Protein AF-A0A939XZW8-F1 (afdb_monomer)

Nearest PDB structures (foldseek):
  6kgc-assembly1_B  TM=9.214E-01  e=5.082E-03  Clostridium acetobutylicum ATCC 824
  6kge-assembly2_B  TM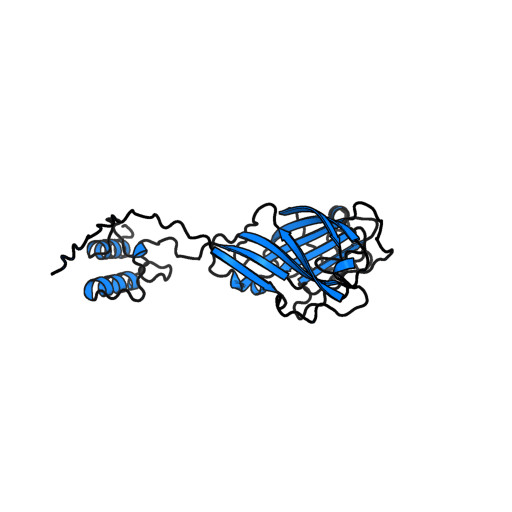=9.195E-01  e=6.422E-03  Clostridium acetobutylicum ATCC 824
  7nul-assembly1_1  TM=3.152E-01  e=4.976E-02  rhinovirus B14
  5cw0-assembly1_A  TM=2.769E-01  e=8.931E-02  Panicum mosaic satellite virus
  7oln-assembly1_AAA  TM=1.840E-01  e=1.042E+00  Burkholderia cenocepacia J2315

Structure (mmCIF, N/CA/C/O backbone):
data_AF-A0A939XZW8-F1
#
_entry.id   AF-A0A939XZW8-F1
#
loop_
_atom_site.group_PDB
_atom_site.id
_atom_site.type_symbol
_atom_site.label_atom_id
_atom_site.label_alt_id
_atom_site.label_comp_id
_atom_site.label_asym_id
_atom_site.label_entity_id
_atom_site.label_seq_id
_atom_site.pdbx_PDB_ins_code
_atom_site.Cartn_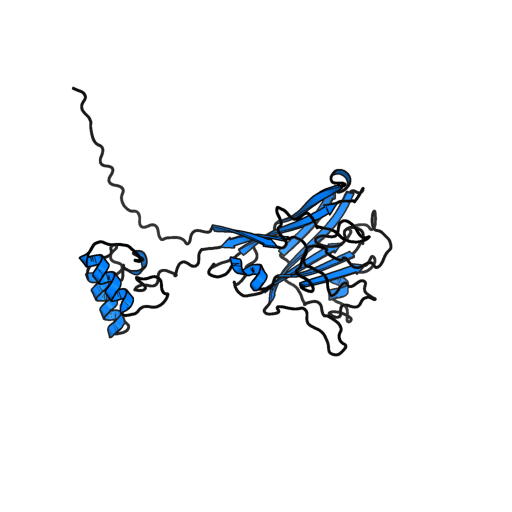x
_atom_site.Cartn_y
_atom_site.Cartn_z
_atom_site.occupancy
_atom_site.B_iso_or_equiv
_atom_site.auth_seq_id
_atom_site.auth_comp_id
_atom_site.auth_asym_id
_atom_site.auth_atom_id
_atom_site.pdbx_PDB_model_num
ATOM 1 N N . MET A 1 1 ? 11.640 28.551 63.475 1.00 36.91 1 MET A N 1
ATOM 2 C CA . MET A 1 1 ? 10.248 28.086 63.294 1.00 36.91 1 MET A CA 1
ATOM 3 C C . MET A 1 1 ? 9.703 28.685 62.003 1.00 36.91 1 MET A C 1
ATOM 5 O O . MET A 1 1 ? 9.275 29.831 62.003 1.00 36.91 1 MET A O 1
ATOM 9 N N . LYS A 1 2 ? 9.835 27.967 60.880 1.00 29.16 2 LYS A N 1
ATOM 10 C CA . LYS A 1 2 ? 9.293 28.374 59.574 1.00 29.16 2 LYS A CA 1
ATOM 11 C C . LYS A 1 2 ? 7.904 27.746 59.427 1.00 29.16 2 LYS A C 1
ATOM 13 O O . LYS A 1 2 ? 7.769 26.540 59.601 1.00 29.16 2 LYS A O 1
ATOM 18 N N . ARG A 1 3 ? 6.892 28.581 59.187 1.00 27.16 3 ARG A N 1
ATOM 19 C CA . ARG A 1 3 ? 5.501 28.180 58.941 1.00 27.16 3 ARG A CA 1
ATOM 20 C C . ARG A 1 3 ? 5.409 27.551 57.548 1.00 27.16 3 ARG A C 1
ATOM 22 O O . ARG A 1 3 ? 5.810 28.191 56.581 1.00 27.16 3 ARG A O 1
ATOM 29 N N . LEU A 1 4 ? 4.913 26.319 57.473 1.00 25.20 4 LEU A N 1
ATOM 30 C CA . LEU A 1 4 ? 4.582 25.633 56.228 1.00 25.20 4 LEU A CA 1
ATOM 31 C C . LEU A 1 4 ? 3.071 25.795 56.014 1.00 25.20 4 LEU A C 1
ATOM 33 O O . LEU A 1 4 ? 2.279 25.258 56.785 1.00 25.20 4 LEU A O 1
ATOM 37 N N . THR A 1 5 ? 2.678 26.591 55.024 1.00 29.11 5 THR A N 1
ATOM 38 C CA . THR A 1 5 ? 1.279 26.734 54.608 1.00 29.11 5 THR A CA 1
ATOM 39 C C . THR A 1 5 ? 1.025 25.732 53.487 1.00 29.11 5 THR A C 1
ATOM 41 O O . THR A 1 5 ? 1.607 25.854 52.412 1.00 29.11 5 THR A O 1
ATOM 44 N N . LEU A 1 6 ? 0.198 24.724 53.763 1.00 22.67 6 LEU A N 1
ATOM 45 C CA . LEU A 1 6 ? -0.249 23.720 52.801 1.00 22.67 6 LEU A CA 1
ATOM 46 C C . LEU A 1 6 ? -1.402 24.316 51.975 1.00 22.67 6 LEU A C 1
ATOM 48 O O . LEU A 1 6 ? -2.468 24.593 52.521 1.00 22.67 6 LEU A O 1
ATOM 52 N N . PHE A 1 7 ? -1.185 24.541 50.679 1.00 26.64 7 PHE A N 1
ATOM 53 C CA . PHE A 1 7 ? -2.268 24.808 49.733 1.00 26.64 7 PHE A CA 1
ATOM 54 C C . PHE A 1 7 ? -2.884 23.466 49.324 1.00 26.64 7 PHE A C 1
ATOM 56 O O . PHE A 1 7 ? -2.231 22.666 48.660 1.00 26.64 7 PHE A O 1
ATOM 63 N N . ILE A 1 8 ? -4.134 23.219 49.718 1.00 27.69 8 ILE A N 1
ATOM 64 C CA . ILE A 1 8 ? -4.965 22.175 49.111 1.00 27.69 8 ILE A CA 1
ATOM 65 C C . ILE A 1 8 ? -5.575 22.802 47.858 1.00 27.69 8 ILE A C 1
ATOM 67 O O . ILE A 1 8 ? -6.453 23.660 47.952 1.00 27.69 8 ILE A O 1
ATOM 71 N N . ALA A 1 9 ? -5.068 22.420 46.688 1.00 27.08 9 ALA A N 1
ATOM 72 C CA . ALA A 1 9 ? -5.728 22.704 45.425 1.00 27.08 9 ALA A CA 1
ATOM 73 C C . ALA A 1 9 ? -6.869 21.694 45.254 1.00 27.08 9 ALA A C 1
ATOM 75 O O . ALA A 1 9 ? -6.631 20.504 45.067 1.00 27.08 9 ALA A O 1
ATOM 76 N N . VAL A 1 10 ? -8.109 22.173 45.348 1.00 31.20 10 VAL A N 1
ATOM 77 C CA . VAL A 1 10 ? -9.282 21.444 44.858 1.00 31.20 10 VAL A CA 1
ATOM 78 C C . VAL A 1 10 ? -9.192 21.472 43.334 1.00 31.20 10 VAL A C 1
ATOM 80 O O . VAL A 1 10 ? -9.461 22.502 42.718 1.00 31.20 10 VAL A O 1
ATOM 83 N N . VAL A 1 11 ? -8.753 20.371 42.725 1.00 33.38 11 VAL A N 1
ATOM 84 C CA . VAL A 1 11 ? -8.895 20.181 41.279 1.00 33.38 11 VAL A CA 1
ATOM 85 C C . VAL A 1 11 ? -10.325 19.715 41.053 1.00 33.38 11 VAL A C 1
ATOM 87 O O . VAL A 1 11 ? -10.688 18.598 41.409 1.00 33.38 11 VAL A O 1
ATOM 90 N N . ALA A 1 12 ? -11.156 20.609 40.520 1.00 32.78 12 ALA A N 1
ATOM 91 C CA . ALA A 1 12 ? -12.442 20.235 39.960 1.00 32.78 12 ALA A CA 1
ATOM 92 C C . ALA A 1 12 ? -12.183 19.244 38.816 1.00 32.78 12 ALA A C 1
ATOM 94 O O . ALA A 1 12 ? -11.502 19.591 37.849 1.00 32.78 12 ALA A O 1
ATOM 95 N N . ALA A 1 13 ? -12.691 18.019 38.948 1.00 34.03 13 ALA A N 1
ATOM 96 C CA . ALA A 1 13 ? -12.734 17.060 37.858 1.00 34.03 13 ALA A CA 1
ATOM 97 C C . ALA A 1 13 ? -13.670 17.624 36.781 1.00 34.03 13 ALA A C 1
ATOM 99 O O . ALA A 1 13 ? -14.892 17.547 36.883 1.00 34.03 13 ALA A O 1
ATOM 100 N N . LEU A 1 14 ? -13.089 18.286 35.784 1.00 34.38 14 LEU A N 1
ATOM 101 C CA . LEU A 1 14 ? -13.766 18.542 34.524 1.00 34.38 14 LEU A CA 1
ATOM 102 C C . LEU A 1 14 ? -13.980 17.178 33.875 1.00 34.38 14 LEU A C 1
ATOM 104 O O . LEU A 1 14 ? -13.011 16.456 33.652 1.00 34.38 14 LEU A O 1
ATOM 108 N N . SER A 1 15 ? -15.236 16.834 33.593 1.00 40.66 15 SER A N 1
ATOM 109 C CA . SER A 1 15 ? -15.594 15.685 32.768 1.00 40.66 15 SER A CA 1
ATOM 110 C C . SER A 1 15 ? -14.917 15.843 31.404 1.00 40.66 15 SER A C 1
ATOM 112 O O . SER A 1 15 ? -15.403 16.561 30.525 1.00 40.66 15 SER A O 1
ATOM 114 N N . MET A 1 16 ? -13.754 15.223 31.235 1.00 36.41 16 MET A N 1
ATOM 115 C CA . MET A 1 16 ? -13.212 14.985 29.912 1.00 36.41 16 MET A CA 1
ATOM 116 C C . MET A 1 16 ? -14.085 13.893 29.316 1.00 36.41 16 MET A C 1
ATOM 118 O O . MET A 1 16 ? -14.010 12.744 29.734 1.00 36.41 16 MET A O 1
ATOM 122 N N . CYS A 1 17 ? -14.933 14.244 28.353 1.00 36.50 17 CYS A N 1
ATOM 123 C CA . CYS A 1 17 ? -15.387 13.249 27.397 1.00 36.50 17 CYS A CA 1
ATOM 124 C C . CYS A 1 17 ? -14.104 12.649 26.808 1.00 36.50 17 CYS A C 1
ATOM 126 O O . CYS A 1 17 ? -13.336 13.387 26.185 1.00 36.50 17 CYS A O 1
ATOM 128 N N . ALA A 1 18 ? -13.816 11.378 27.090 1.00 43.53 18 ALA A N 1
ATOM 129 C CA . ALA A 1 18 ? -12.649 10.689 26.564 1.00 43.53 18 ALA A CA 1
ATOM 130 C C . ALA A 1 18 ? -12.770 10.655 25.036 1.00 43.53 18 ALA A C 1
ATOM 132 O O . ALA A 1 18 ? -13.453 9.821 24.447 1.00 43.53 18 ALA A O 1
ATOM 133 N N . GLN A 1 19 ? -12.178 11.643 24.375 1.00 44.75 19 GLN A N 1
ATOM 134 C CA . GLN A 1 19 ? -12.058 11.643 22.933 1.00 44.75 19 GLN A CA 1
ATOM 135 C C . GLN A 1 19 ? -11.029 10.562 22.613 1.00 44.75 19 GLN A C 1
ATOM 137 O O . GLN A 1 19 ? -9.906 10.645 23.110 1.00 44.75 19 GLN A O 1
ATOM 142 N N . ALA A 1 20 ? -11.426 9.536 21.853 1.00 58.53 20 ALA A N 1
ATOM 143 C CA . ALA A 1 20 ? -10.547 8.427 21.494 1.00 58.53 20 ALA A CA 1
ATOM 144 C C . ALA A 1 20 ? -9.197 8.979 21.013 1.00 58.53 20 ALA A C 1
ATOM 146 O O . ALA A 1 20 ? -9.130 9.708 20.018 1.00 58.53 20 ALA A O 1
ATOM 147 N N . GLN A 1 21 ? -8.139 8.711 21.781 1.00 71.44 21 GLN A N 1
ATOM 148 C CA . GLN A 1 21 ? -6.831 9.292 21.524 1.00 71.44 21 GLN A CA 1
ATOM 149 C C . GLN A 1 21 ? -6.301 8.721 20.209 1.00 71.44 21 GLN A C 1
ATOM 151 O O . GLN A 1 21 ? -6.109 7.513 20.077 1.00 71.44 21 GLN A O 1
ATOM 156 N N . VAL A 1 22 ? -6.063 9.598 19.233 1.00 87.38 22 VAL A N 1
ATOM 157 C CA . VAL A 1 22 ? -5.426 9.208 17.975 1.00 87.38 22 VAL A CA 1
ATOM 158 C C . VAL A 1 22 ? -3.956 8.911 18.256 1.00 87.38 22 VAL A C 1
ATOM 160 O O . VAL A 1 22 ? -3.218 9.767 18.747 1.00 87.38 22 VAL A O 1
ATOM 163 N N . GLN A 1 23 ? -3.548 7.691 17.944 1.00 91.19 23 GLN A N 1
ATOM 164 C CA . GLN A 1 23 ? -2.182 7.199 18.015 1.00 91.19 23 GLN A CA 1
ATOM 165 C C . GLN A 1 23 ? -1.590 7.037 16.613 1.00 91.19 23 GLN A C 1
ATOM 167 O O . GLN A 1 23 ? -2.310 7.071 15.612 1.00 91.19 23 GLN A O 1
ATOM 172 N N . SER A 1 24 ? -0.274 6.836 16.550 1.00 94.44 24 SER A N 1
ATOM 173 C CA . SER A 1 24 ? 0.461 6.555 15.315 1.00 94.44 24 SER A CA 1
ATOM 174 C C . SER A 1 24 ? 1.169 5.211 15.417 1.00 94.44 24 SER A C 1
ATOM 176 O O . SER A 1 24 ? 1.656 4.843 16.484 1.00 94.44 24 SER A O 1
ATOM 178 N N . GLY A 1 25 ? 1.250 4.494 14.304 1.00 94.69 25 GLY A N 1
ATOM 179 C CA . GLY A 1 25 ? 1.947 3.221 14.190 1.00 94.69 25 GLY A CA 1
ATOM 180 C C . GLY A 1 25 ? 2.720 3.107 12.879 1.00 94.69 25 GLY A C 1
ATOM 181 O O . GLY A 1 25 ? 2.611 3.954 11.985 1.00 94.69 25 GLY A O 1
ATOM 182 N N . VAL A 1 26 ? 3.529 2.054 12.791 1.00 96.81 26 VAL A N 1
ATOM 183 C CA . VAL A 1 26 ? 4.356 1.728 11.627 1.00 96.81 26 VAL A CA 1
ATOM 184 C C . VAL A 1 26 ? 4.229 0.234 11.342 1.00 96.81 26 VAL A C 1
ATOM 186 O O . VAL A 1 26 ? 4.251 -0.556 12.278 1.00 96.81 26 VAL A O 1
ATOM 189 N N . ILE A 1 27 ? 4.079 -0.133 10.070 1.00 95.19 27 ILE A N 1
ATOM 190 C CA . ILE A 1 27 ? 4.224 -1.506 9.570 1.00 95.19 27 ILE A CA 1
ATOM 191 C C . ILE A 1 27 ? 5.481 -1.544 8.713 1.00 95.19 27 ILE A C 1
ATOM 193 O O . ILE A 1 27 ? 5.671 -0.675 7.856 1.00 95.19 27 ILE A O 1
ATOM 197 N N . GLU A 1 28 ? 6.313 -2.557 8.921 1.00 93.19 28 GLU A N 1
ATOM 198 C CA . GLU A 1 28 ? 7.539 -2.769 8.158 1.00 93.19 28 GLU A CA 1
ATOM 199 C C . GLU A 1 28 ? 7.499 -4.120 7.457 1.00 93.19 28 GLU A C 1
ATOM 201 O O . GLU A 1 28 ? 7.231 -5.154 8.064 1.00 93.19 28 GLU A O 1
ATOM 206 N N . ILE A 1 29 ? 7.772 -4.104 6.158 1.00 89.69 29 ILE A N 1
ATOM 207 C CA . ILE A 1 29 ? 7.738 -5.280 5.295 1.00 89.69 29 ILE A CA 1
ATOM 208 C C . ILE A 1 29 ? 9.124 -5.446 4.693 1.00 89.69 29 ILE A C 1
ATOM 210 O O . ILE A 1 29 ? 9.652 -4.515 4.085 1.00 89.69 29 ILE A O 1
ATOM 214 N N . GLY A 1 30 ? 9.701 -6.635 4.877 1.00 84.81 30 GLY A N 1
ATOM 215 C CA . GLY A 1 30 ? 11.057 -6.956 4.432 1.00 84.81 30 GLY A CA 1
ATOM 216 C C . GLY A 1 30 ? 12.172 -6.455 5.359 1.00 84.81 30 GLY A C 1
ATOM 217 O O . GLY A 1 30 ? 13.294 -6.331 4.890 1.00 84.81 30 GLY A O 1
ATOM 218 N N . ASP A 1 31 ? 11.880 -6.193 6.644 1.00 85.00 31 ASP A N 1
ATOM 219 C CA . ASP A 1 31 ? 12.843 -5.680 7.643 1.00 85.00 31 ASP A CA 1
ATOM 220 C C . ASP A 1 31 ? 13.434 -4.320 7.235 1.00 85.00 31 ASP A C 1
ATOM 222 O O . ASP A 1 31 ? 14.620 -4.184 6.965 1.00 85.00 31 ASP A O 1
ATOM 226 N N . PHE A 1 32 ? 12.579 -3.298 7.133 1.00 87.25 32 PHE A N 1
ATOM 227 C CA . PHE A 1 32 ? 12.925 -2.014 6.512 1.00 87.25 32 PHE A CA 1
ATOM 228 C C . PHE A 1 32 ? 14.196 -1.362 7.078 1.00 87.25 32 PHE A C 1
ATOM 230 O O . PHE A 1 32 ? 15.012 -0.837 6.317 1.00 87.25 32 PHE A O 1
ATOM 237 N N . GLU A 1 33 ? 14.384 -1.414 8.398 1.00 85.44 33 GLU A N 1
ATOM 238 C CA . GLU A 1 33 ? 15.562 -0.842 9.056 1.00 85.44 33 GLU A CA 1
ATOM 239 C C . GLU A 1 33 ? 16.853 -1.601 8.714 1.00 85.44 33 GLU A C 1
ATOM 241 O O . GLU A 1 33 ? 17.869 -0.973 8.411 1.00 85.44 33 GLU A O 1
ATOM 246 N N . ASN A 1 34 ? 16.826 -2.940 8.714 1.00 82.88 34 ASN A N 1
ATOM 247 C CA . ASN A 1 34 ? 18.042 -3.760 8.615 1.00 82.88 34 ASN A CA 1
ATOM 248 C C . ASN A 1 34 ? 18.220 -4.473 7.267 1.00 82.88 34 ASN A C 1
ATOM 250 O O . ASN A 1 34 ? 19.211 -5.188 7.082 1.00 82.88 34 ASN A O 1
ATOM 254 N N . ALA A 1 35 ? 17.287 -4.296 6.329 1.00 77.75 35 ALA A N 1
ATOM 255 C CA . ALA A 1 35 ? 17.349 -4.881 5.000 1.00 77.75 35 ALA A CA 1
ATOM 256 C C . ALA A 1 35 ? 18.688 -4.538 4.342 1.00 77.75 35 ALA A C 1
ATOM 258 O O . ALA A 1 35 ? 18.998 -3.364 4.135 1.00 77.75 35 ALA A O 1
ATOM 259 N N . SER A 1 36 ? 19.457 -5.584 4.042 1.00 66.75 36 SER A N 1
ATOM 260 C CA . SER A 1 36 ? 20.768 -5.530 3.380 1.00 66.75 36 SER A CA 1
ATOM 261 C C . SER A 1 36 ? 20.776 -6.272 2.038 1.00 66.75 36 SER A C 1
ATOM 263 O O . SER A 1 36 ? 21.614 -5.985 1.189 1.00 66.75 36 SER A O 1
ATOM 265 N N . ASP A 1 37 ? 19.799 -7.158 1.811 1.00 62.25 37 ASP A N 1
ATOM 266 C CA . ASP A 1 37 ? 19.552 -7.842 0.540 1.00 62.25 37 ASP A CA 1
ATOM 267 C C . ASP A 1 37 ? 18.410 -7.139 -0.219 1.00 62.25 37 ASP A C 1
ATOM 269 O O . ASP A 1 37 ? 17.298 -7.660 -0.324 1.00 62.25 37 ASP A O 1
ATOM 273 N N . LEU A 1 38 ? 18.674 -5.926 -0.718 1.00 64.38 38 LEU A N 1
ATOM 274 C CA . LEU A 1 38 ? 17.747 -5.167 -1.577 1.00 64.38 38 LEU A CA 1
ATOM 275 C C . LEU A 1 38 ? 17.878 -5.537 -3.074 1.00 64.38 38 LEU A C 1
ATOM 277 O O . LEU A 1 38 ? 17.312 -4.855 -3.931 1.00 64.38 38 LEU A O 1
ATOM 281 N N . TYR A 1 39 ? 18.669 -6.572 -3.405 1.00 56.16 39 TYR A N 1
ATOM 282 C CA . TYR A 1 39 ? 19.227 -6.773 -4.746 1.00 56.16 39 TYR A CA 1
ATOM 283 C C . TYR A 1 39 ? 19.500 -8.244 -5.137 1.00 56.16 39 TYR A C 1
ATOM 285 O O . TYR A 1 39 ? 20.065 -9.003 -4.350 1.00 56.16 39 TYR A O 1
ATOM 293 N N . ASN A 1 40 ? 19.195 -8.604 -6.401 1.00 47.06 40 ASN A N 1
ATOM 294 C CA . ASN A 1 40 ? 19.848 -9.670 -7.192 1.00 47.06 40 ASN A CA 1
ATOM 295 C C . ASN A 1 40 ? 19.460 -9.578 -8.697 1.00 47.06 40 ASN A C 1
ATOM 297 O O . ASN A 1 40 ? 18.404 -10.072 -9.085 1.00 47.06 40 ASN A O 1
ATOM 301 N N . GLY A 1 41 ? 20.271 -8.975 -9.581 1.00 52.16 41 GLY A N 1
ATOM 302 C CA . GLY A 1 41 ? 19.972 -8.935 -11.030 1.00 52.16 41 GLY A CA 1
ATOM 303 C C . GLY A 1 41 ? 20.712 -7.847 -11.819 1.00 52.16 41 GLY A C 1
ATOM 304 O O . GLY A 1 41 ? 21.558 -7.166 -11.277 1.00 52.16 41 GLY A O 1
ATOM 305 N N . SER A 1 42 ? 20.428 -7.679 -13.117 1.00 47.16 42 SER A N 1
ATOM 306 C CA . SER A 1 42 ? 21.120 -6.689 -13.980 1.00 47.16 42 SER A CA 1
ATOM 307 C C . SER A 1 42 ? 20.396 -5.346 -14.140 1.00 47.16 42 SER A C 1
ATOM 309 O O . SER A 1 42 ? 20.875 -4.497 -14.887 1.00 47.16 42 SER A O 1
ATOM 311 N N . TYR A 1 43 ? 19.252 -5.165 -13.477 1.00 52.69 43 TYR A N 1
ATOM 312 C CA . TYR A 1 43 ? 18.515 -3.905 -13.451 1.00 52.69 43 TYR A CA 1
ATOM 313 C C . TYR A 1 43 ? 18.497 -3.402 -12.016 1.00 52.69 43 TYR A C 1
ATOM 315 O O . TYR A 1 43 ? 17.919 -4.017 -11.121 1.00 52.69 43 TYR A O 1
ATOM 323 N N . PHE A 1 44 ? 19.248 -2.334 -11.821 1.00 53.62 44 PHE A N 1
ATOM 324 C CA . PHE A 1 44 ? 19.551 -1.716 -10.546 1.00 53.62 44 PHE A CA 1
ATOM 325 C C . PHE A 1 44 ? 18.494 -0.622 -10.303 1.00 53.62 44 PHE A C 1
ATOM 327 O O . PHE A 1 44 ? 17.933 -0.098 -11.264 1.00 53.62 44 PHE A O 1
ATOM 334 N N . ASP A 1 45 ? 18.166 -0.305 -9.051 1.00 59.59 45 ASP A N 1
ATOM 335 C CA . ASP A 1 45 ? 17.291 0.831 -8.688 1.00 59.59 45 ASP A CA 1
ATOM 336 C C . ASP A 1 45 ? 15.814 0.657 -9.053 1.00 59.59 45 ASP A C 1
ATOM 338 O O . ASP A 1 45 ? 15.291 1.318 -9.948 1.00 59.59 45 ASP A O 1
ATOM 342 N N . MET A 1 46 ? 15.111 -0.266 -8.391 1.00 71.25 46 MET A N 1
ATOM 343 C CA . MET A 1 46 ? 13.794 -0.686 -8.886 1.00 71.25 46 MET A CA 1
ATOM 344 C C . MET A 1 46 ? 12.628 -0.574 -7.910 1.00 71.25 46 MET A C 1
ATOM 346 O O . MET A 1 46 ? 11.595 -1.154 -8.218 1.00 71.25 46 MET A O 1
ATOM 350 N N . ALA A 1 47 ? 12.717 0.157 -6.788 1.00 81.75 47 ALA A N 1
ATOM 351 C CA . ALA A 1 47 ? 11.563 0.354 -5.896 1.00 81.75 47 ALA A CA 1
ATOM 352 C C . ALA A 1 47 ? 11.077 1.813 -5.850 1.00 81.75 47 ALA A C 1
ATOM 354 O O . ALA A 1 47 ? 11.877 2.726 -5.674 1.00 81.75 47 ALA A O 1
ATOM 355 N N . PRO A 1 48 ? 9.760 2.058 -5.943 1.00 84.06 48 PRO A N 1
ATOM 356 C CA . PRO A 1 48 ? 8.676 1.081 -6.073 1.00 84.06 48 PRO A CA 1
ATOM 357 C C . PRO A 1 48 ? 8.489 0.536 -7.499 1.00 84.06 48 PRO A C 1
ATOM 359 O O . PRO A 1 48 ? 7.662 -0.339 -7.689 1.00 84.06 48 PRO A O 1
ATOM 362 N N . THR A 1 49 ? 9.191 1.053 -8.506 1.00 88.12 49 THR A N 1
ATOM 363 C CA . THR A 1 49 ? 9.168 0.558 -9.893 1.00 88.12 49 THR A CA 1
ATOM 364 C C . THR A 1 49 ? 10.451 1.008 -10.607 1.00 88.12 49 THR A C 1
ATOM 366 O O . THR A 1 49 ? 11.262 1.723 -10.023 1.00 88.12 49 THR A O 1
ATOM 369 N N . ASN A 1 50 ? 10.658 0.587 -11.857 1.00 84.38 50 ASN A N 1
ATOM 370 C CA . ASN A 1 50 ? 11.821 0.959 -12.666 1.00 84.38 50 ASN A CA 1
ATOM 371 C C . ASN A 1 50 ? 11.860 2.480 -12.925 1.00 84.38 50 ASN A C 1
ATOM 373 O O . ASN A 1 50 ? 10.873 3.055 -13.392 1.00 84.38 50 ASN A O 1
ATOM 377 N N . PHE A 1 51 ? 13.004 3.115 -12.659 1.00 83.56 51 PHE A N 1
ATOM 378 C CA . PHE A 1 51 ? 13.218 4.543 -12.905 1.00 83.56 51 PHE A CA 1
ATOM 379 C C . PHE A 1 51 ? 13.694 4.861 -14.326 1.00 83.56 51 PHE A C 1
ATOM 381 O O . PHE A 1 51 ? 13.514 5.988 -14.758 1.00 83.56 51 PHE A O 1
ATOM 388 N N . TYR A 1 52 ? 14.267 3.916 -15.070 1.00 80.69 52 TYR A N 1
ATOM 389 C CA . TYR A 1 52 ? 14.943 4.132 -16.357 1.00 80.69 52 TYR A CA 1
ATOM 390 C C . TYR A 1 52 ? 14.058 3.973 -17.591 1.00 80.69 52 TYR A C 1
ATOM 392 O O . TYR A 1 52 ? 14.502 4.275 -18.696 1.00 80.69 52 TYR A O 1
ATOM 400 N N . LEU A 1 53 ? 12.846 3.452 -17.446 1.00 86.19 53 LEU A N 1
ATOM 401 C CA . LEU A 1 53 ? 11.882 3.389 -18.543 1.00 86.19 53 LEU A CA 1
ATOM 402 C C . LEU A 1 53 ? 10.890 4.540 -18.389 1.00 86.19 53 LEU A C 1
ATOM 404 O O . LEU A 1 53 ? 10.584 4.951 -17.266 1.00 86.19 53 LEU A O 1
ATOM 408 N N . ALA A 1 54 ? 10.433 5.091 -19.514 1.00 89.62 54 ALA A N 1
ATOM 409 C CA . ALA A 1 54 ? 9.625 6.308 -19.497 1.00 89.62 54 ALA A CA 1
ATOM 410 C C . ALA A 1 54 ? 8.273 6.101 -18.806 1.00 89.62 54 ALA A C 1
ATOM 412 O O . ALA A 1 54 ? 7.757 7.020 -18.175 1.00 89.62 54 ALA A O 1
ATOM 413 N N . HIS A 1 55 ? 7.723 4.892 -18.903 1.00 91.88 55 HIS A N 1
ATOM 414 C CA . HIS A 1 55 ? 6.390 4.564 -18.430 1.00 91.88 55 HIS A CA 1
ATOM 415 C C . HIS A 1 55 ? 6.408 3.272 -17.630 1.00 91.88 55 HIS A C 1
ATOM 417 O O . HIS A 1 55 ? 6.476 2.172 -18.183 1.00 91.88 55 HIS A O 1
ATOM 423 N N . THR A 1 56 ? 6.336 3.380 -16.308 1.00 92.19 56 THR A N 1
ATOM 424 C CA . THR A 1 56 ? 6.406 2.205 -15.443 1.00 92.19 56 THR A CA 1
ATOM 425 C C . THR A 1 56 ? 5.312 2.222 -14.396 1.00 92.19 56 THR A C 1
ATOM 427 O O . THR A 1 56 ? 4.811 3.264 -13.975 1.00 92.19 56 THR A O 1
ATOM 430 N N . GLY A 1 57 ? 4.887 1.031 -14.007 1.00 94.19 57 GLY A N 1
ATOM 431 C CA . GLY A 1 57 ? 3.807 0.842 -13.065 1.00 94.19 57 GLY A CA 1
ATOM 432 C C . GLY A 1 57 ? 4.025 -0.399 -12.226 1.00 94.19 57 GLY A C 1
ATOM 433 O O . GLY A 1 57 ? 4.619 -1.382 -12.668 1.00 94.19 57 GLY A O 1
ATOM 434 N N . VAL A 1 58 ? 3.506 -0.367 -11.010 1.00 94.38 58 VAL A N 1
ATOM 435 C CA . VAL A 1 58 ? 3.466 -1.525 -10.127 1.00 94.38 58 VAL A CA 1
ATOM 436 C C . VAL A 1 58 ? 2.107 -1.603 -9.450 1.00 94.38 58 VAL A C 1
ATOM 438 O O . VAL A 1 58 ? 1.532 -0.585 -9.068 1.00 94.38 58 VAL A O 1
ATOM 441 N N . GLN A 1 59 ? 1.617 -2.822 -9.261 1.00 97.12 59 GLN A N 1
ATOM 442 C CA . GLN A 1 59 ? 0.614 -3.134 -8.256 1.00 97.12 59 GLN A CA 1
ATOM 443 C C . GLN A 1 59 ? 1.219 -4.018 -7.179 1.00 97.12 59 GLN A C 1
ATOM 445 O O . GLN A 1 59 ? 1.835 -5.037 -7.484 1.00 97.12 59 GLN A O 1
ATOM 450 N N . MET A 1 60 ? 1.014 -3.635 -5.926 1.00 96.00 60 MET A N 1
ATOM 451 C CA . MET A 1 60 ? 1.456 -4.347 -4.734 1.00 96.00 60 MET A CA 1
ATOM 452 C C . MET A 1 60 ? 0.240 -4.689 -3.888 1.00 96.00 60 MET A C 1
ATOM 454 O O . MET A 1 60 ? -0.611 -3.835 -3.634 1.00 96.00 60 MET A O 1
ATOM 458 N N . LEU A 1 61 ? 0.163 -5.943 -3.459 1.00 97.25 61 LEU A N 1
ATOM 459 C CA . LEU A 1 61 ? -0.924 -6.457 -2.647 1.00 97.25 61 LEU A CA 1
ATOM 460 C C . LEU A 1 61 ? -0.409 -6.786 -1.247 1.00 97.25 61 LEU A C 1
ATOM 462 O O . LEU A 1 61 ? 0.203 -7.833 -1.021 1.00 97.25 61 LEU A O 1
ATOM 466 N N . TYR A 1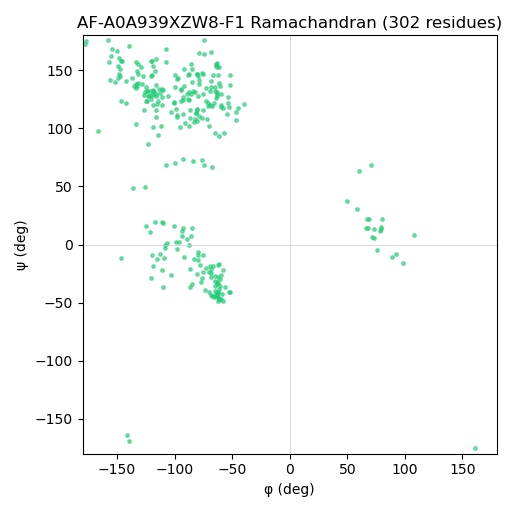 62 ? -0.694 -5.896 -0.301 1.00 97.44 62 TYR A N 1
ATOM 467 C CA . TYR A 1 62 ? -0.411 -6.106 1.112 1.00 97.44 62 TYR A CA 1
ATOM 468 C C . TYR A 1 62 ? -1.592 -6.840 1.745 1.00 97.44 62 TYR A C 1
ATOM 470 O O . TYR A 1 62 ? -2.652 -6.261 1.975 1.00 97.44 62 TYR A O 1
ATOM 478 N N . THR A 1 63 ? -1.431 -8.144 1.956 1.00 97.19 63 THR A N 1
ATOM 479 C CA . THR A 1 63 ? -2.484 -9.031 2.469 1.00 97.19 63 THR A CA 1
ATOM 480 C C . THR A 1 63 ? -2.726 -8.835 3.968 1.00 97.19 63 THR A C 1
ATOM 482 O O . THR A 1 63 ? -1.842 -8.314 4.647 1.00 97.19 63 THR A O 1
ATOM 485 N N . PRO A 1 64 ? -3.852 -9.316 4.533 1.00 96.25 64 PRO A N 1
ATOM 486 C CA . PRO A 1 64 ? -4.155 -9.143 5.954 1.00 96.25 64 PRO A CA 1
ATOM 487 C C . PRO A 1 64 ? -3.056 -9.684 6.873 1.00 96.25 64 PRO A C 1
ATOM 489 O O . PRO A 1 64 ? -2.722 -9.039 7.857 1.00 96.25 64 PRO A O 1
ATOM 492 N N . ASP A 1 65 ? -2.418 -10.800 6.503 1.00 94.94 65 ASP A N 1
ATOM 493 C CA . ASP A 1 65 ? -1.294 -11.366 7.264 1.00 94.94 65 ASP A CA 1
ATOM 494 C C . ASP A 1 65 ? -0.075 -10.429 7.325 1.00 94.94 65 ASP A C 1
ATOM 496 O O . ASP A 1 65 ? 0.619 -10.383 8.336 1.00 94.94 65 ASP A O 1
ATOM 500 N N . LEU A 1 66 ? 0.177 -9.648 6.266 1.00 94.50 66 LEU A N 1
ATOM 501 C CA . LEU A 1 66 ? 1.251 -8.644 6.232 1.00 94.50 66 LEU A CA 1
ATOM 502 C C . LEU A 1 66 ? 0.870 -7.365 6.984 1.00 94.50 66 LEU A C 1
ATOM 504 O O . LEU A 1 66 ? 1.730 -6.553 7.307 1.00 94.50 66 LEU A O 1
ATOM 508 N N . LEU A 1 67 ? -0.424 -7.182 7.236 1.00 96.56 67 LEU A N 1
ATOM 509 C CA . LEU A 1 67 ? -1.006 -6.032 7.915 1.00 96.56 67 LEU A CA 1
ATOM 510 C C . LEU A 1 67 ? -1.553 -6.418 9.297 1.00 96.56 67 LEU A C 1
ATOM 512 O O . LEU A 1 67 ? -2.385 -5.700 9.850 1.00 96.56 67 LEU A O 1
ATOM 516 N N . ALA A 1 68 ? -1.099 -7.544 9.860 1.00 92.69 68 ALA A N 1
ATOM 517 C CA . ALA A 1 68 ? -1.636 -8.115 11.093 1.00 92.69 68 ALA A CA 1
ATOM 518 C C . ALA A 1 68 ? -1.515 -7.168 12.298 1.00 92.69 68 ALA A C 1
ATOM 520 O O . ALA A 1 68 ? -2.355 -7.211 13.196 1.00 92.69 68 ALA A O 1
ATOM 521 N N . ASP A 1 69 ? -0.541 -6.254 12.281 1.00 92.31 69 ASP A N 1
ATOM 522 C CA . ASP A 1 69 ? -0.386 -5.201 13.287 1.00 92.31 69 ASP A CA 1
ATOM 523 C C . ASP A 1 69 ? -1.585 -4.245 13.340 1.00 92.31 69 ASP A C 1
ATOM 525 O O . ASP A 1 69 ? -1.749 -3.532 14.325 1.00 92.31 69 ASP A O 1
ATOM 529 N N . LEU A 1 70 ? -2.449 -4.214 12.323 1.00 93.31 70 LEU A N 1
ATOM 530 C CA . LEU A 1 70 ? -3.682 -3.426 12.335 1.00 93.31 70 LEU A CA 1
ATOM 531 C C . LEU A 1 70 ? -4.823 -4.092 13.109 1.00 93.31 70 LEU A C 1
ATOM 533 O O . LEU A 1 70 ? -5.822 -3.433 13.403 1.00 93.31 70 LEU A O 1
ATOM 537 N N . ASN A 1 71 ? -4.703 -5.376 13.446 1.00 88.31 71 ASN A N 1
ATOM 538 C CA . ASN A 1 71 ? -5.762 -6.111 14.127 1.00 88.31 71 ASN A CA 1
ATOM 539 C C . ASN A 1 71 ? -6.083 -5.484 15.490 1.00 88.31 71 ASN A C 1
ATOM 541 O O . ASN A 1 71 ? -5.192 -5.092 16.243 1.00 88.31 71 ASN A O 1
ATOM 545 N N . GLY A 1 72 ? -7.379 -5.369 15.790 1.00 81.62 72 GLY A N 1
ATOM 546 C CA . GLY A 1 72 ? -7.873 -4.738 17.017 1.00 81.62 72 GLY A CA 1
ATOM 547 C C . GLY A 1 72 ? -7.800 -3.208 17.030 1.00 81.62 72 GLY A C 1
ATOM 548 O O . GLY A 1 72 ? -8.311 -2.597 17.959 1.00 81.62 72 GLY A O 1
ATOM 549 N N . LYS A 1 73 ? -7.222 -2.560 16.013 1.00 86.38 73 LYS A N 1
ATOM 550 C CA . LYS A 1 73 ? -7.211 -1.094 15.903 1.00 86.38 73 LYS A CA 1
ATOM 551 C C . LYS A 1 73 ? -8.496 -0.597 15.248 1.00 86.38 73 LYS A C 1
ATOM 553 O O . LYS A 1 73 ? -9.093 -1.280 14.424 1.00 86.38 73 LYS A O 1
ATOM 558 N N . GLN A 1 74 ? -8.922 0.614 15.582 1.00 87.75 74 GLN A N 1
ATOM 559 C CA . GLN A 1 74 ? -10.079 1.264 14.971 1.00 87.75 74 GLN A CA 1
ATOM 560 C C . GLN A 1 74 ? -9.656 2.519 14.212 1.00 87.75 74 GLN A C 1
ATOM 562 O O . GLN A 1 74 ? -8.592 3.089 14.453 1.00 87.75 74 GLN A O 1
ATOM 567 N N . ASN A 1 75 ? -10.503 2.958 13.277 1.00 90.00 75 ASN A N 1
ATOM 568 C CA . ASN A 1 75 ? -10.293 4.182 12.501 1.00 90.00 75 ASN A CA 1
ATOM 569 C C . ASN A 1 75 ? -8.895 4.275 11.866 1.00 90.00 75 ASN A C 1
ATOM 571 O O . ASN A 1 75 ? -8.316 5.360 11.827 1.00 90.00 75 ASN A O 1
ATOM 575 N N . VAL A 1 76 ? -8.348 3.154 11.386 1.00 95.62 76 VAL A N 1
ATOM 576 C CA . VAL A 1 76 ? -6.999 3.127 10.815 1.00 95.62 76 VAL A CA 1
ATOM 577 C C . VAL A 1 76 ? -6.947 4.010 9.565 1.00 95.62 76 VAL A C 1
ATOM 579 O O . VAL A 1 76 ? -7.762 3.876 8.646 1.00 95.62 76 VAL A O 1
ATOM 582 N N . LYS A 1 77 ? -5.977 4.926 9.536 1.00 97.38 77 LYS A N 1
ATOM 583 C CA . LYS A 1 77 ? -5.691 5.806 8.403 1.00 97.38 77 LYS A CA 1
ATOM 584 C C . LYS A 1 77 ? -4.225 5.688 8.007 1.00 97.38 77 LYS A C 1
ATOM 586 O O . LYS A 1 77 ? -3.356 6.086 8.772 1.00 97.38 77 LYS A O 1
ATOM 591 N N . ILE A 1 78 ? -3.937 5.200 6.808 1.00 98.25 78 ILE A N 1
ATOM 592 C CA . ILE A 1 78 ? -2.587 5.237 6.237 1.00 98.25 78 ILE A CA 1
ATOM 593 C C . ILE A 1 78 ? -2.237 6.692 5.914 1.00 98.25 78 ILE A C 1
ATOM 595 O O . ILE A 1 78 ? -3.050 7.393 5.313 1.00 98.25 78 ILE A O 1
ATOM 599 N N . THR A 1 79 ? -1.057 7.161 6.317 1.00 97.06 79 THR A N 1
ATOM 600 C CA . THR A 1 79 ? -0.627 8.561 6.134 1.00 97.06 79 THR A CA 1
ATOM 601 C C . THR A 1 79 ? 0.486 8.714 5.114 1.00 97.06 79 THR A C 1
ATOM 603 O O . THR A 1 79 ? 0.512 9.692 4.369 1.00 97.06 79 THR A O 1
ATOM 606 N N . ASP A 1 80 ? 1.404 7.755 5.074 1.00 96.06 80 ASP A N 1
ATOM 607 C CA . ASP A 1 80 ? 2.517 7.753 4.140 1.00 96.06 80 ASP A CA 1
ATOM 608 C C . ASP A 1 80 ? 3.064 6.349 3.917 1.00 96.06 80 ASP A C 1
ATOM 610 O O . ASP A 1 80 ? 2.902 5.443 4.741 1.00 96.06 80 ASP A O 1
ATOM 614 N N . MET A 1 81 ? 3.724 6.195 2.776 1.00 97.00 81 MET A N 1
ATOM 615 C CA . MET A 1 81 ? 4.428 4.982 2.396 1.00 97.00 81 MET A CA 1
ATOM 616 C C . MET A 1 81 ? 5.860 5.315 2.005 1.00 97.00 81 MET A C 1
ATOM 618 O O . MET A 1 81 ? 6.134 6.364 1.416 1.00 97.00 81 MET A O 1
ATOM 622 N N . ARG A 1 82 ? 6.776 4.406 2.324 1.00 94.94 82 ARG A N 1
ATOM 623 C CA . ARG A 1 82 ? 8.180 4.492 1.936 1.00 94.94 82 ARG A CA 1
ATOM 624 C C . ARG A 1 82 ? 8.652 3.188 1.346 1.00 94.94 82 ARG A C 1
ATOM 626 O O . ARG A 1 82 ? 8.247 2.124 1.808 1.00 94.94 82 ARG A O 1
ATOM 633 N N . PHE A 1 83 ? 9.554 3.300 0.387 1.00 91.56 83 PHE A N 1
ATOM 634 C CA . PHE A 1 83 ? 10.161 2.171 -0.300 1.00 91.56 83 PHE A CA 1
ATOM 635 C C . PHE A 1 83 ? 11.670 2.305 -0.226 1.00 91.56 83 PHE A C 1
ATOM 637 O O . PHE A 1 83 ? 12.192 3.368 -0.555 1.00 91.56 83 PHE A O 1
ATOM 644 N N . LYS A 1 84 ? 12.351 1.250 0.217 1.00 87.44 84 LYS A N 1
ATOM 645 C CA . LYS A 1 84 ? 13.813 1.210 0.280 1.00 87.44 84 LYS A CA 1
ATOM 646 C C . LYS A 1 84 ? 14.351 0.445 -0.924 1.00 87.44 84 LYS A C 1
ATOM 648 O O . LYS A 1 84 ? 13.824 -0.616 -1.261 1.00 87.44 84 LYS A O 1
ATOM 653 N N . PHE A 1 85 ? 15.386 0.972 -1.561 1.00 84.12 85 PHE A N 1
ATOM 654 C CA . PHE A 1 85 ? 16.094 0.320 -2.661 1.00 84.12 85 PHE A CA 1
ATOM 655 C C . PHE A 1 85 ? 17.574 0.686 -2.631 1.00 84.12 85 PHE A C 1
ATOM 657 O O . PHE A 1 85 ? 17.949 1.705 -2.065 1.00 84.12 85 PHE A O 1
ATOM 664 N N . TYR A 1 86 ? 18.408 -0.144 -3.244 1.00 81.50 86 TYR A N 1
ATOM 665 C CA . TYR A 1 86 ? 19.818 0.167 -3.454 1.00 81.50 86 TYR A CA 1
ATOM 666 C C . TYR A 1 86 ? 19.973 1.006 -4.722 1.00 81.50 86 TYR A C 1
ATOM 668 O O . TYR A 1 86 ? 19.363 0.631 -5.722 1.00 81.50 86 TYR A O 1
ATOM 676 N N . SER A 1 87 ? 20.736 2.104 -4.662 1.00 80.25 87 SER A N 1
ATOM 677 C CA . SER A 1 87 ? 20.967 3.034 -5.775 1.00 80.25 87 SER A CA 1
ATOM 678 C C . SER A 1 87 ? 22.327 2.805 -6.457 1.00 80.25 87 SER A C 1
ATOM 680 O O . SER A 1 87 ? 23.366 2.976 -5.831 1.00 80.25 87 SER A O 1
ATOM 682 N N . GLU A 1 88 ? 22.354 2.519 -7.756 1.00 74.00 88 GLU A N 1
ATOM 683 C CA . GLU A 1 88 ? 23.516 2.450 -8.653 1.00 74.00 88 GLU A CA 1
ATOM 684 C C . GLU A 1 88 ? 23.392 3.428 -9.844 1.00 74.00 88 GLU A C 1
ATOM 686 O O . GLU A 1 88 ? 24.188 3.390 -10.786 1.00 74.00 88 GLU A O 1
ATOM 691 N N . THR A 1 89 ? 22.417 4.341 -9.817 1.00 69.06 89 THR A N 1
ATOM 692 C CA . THR A 1 89 ? 22.214 5.338 -10.877 1.00 69.06 89 THR A CA 1
ATOM 693 C C . THR A 1 89 ? 23.257 6.460 -10.808 1.00 69.06 89 THR A C 1
ATOM 695 O O . THR A 1 89 ? 23.646 6.911 -9.732 1.00 69.06 89 THR A O 1
ATOM 698 N N . PHE A 1 90 ? 23.639 7.000 -11.970 1.00 68.06 90 PHE A N 1
ATOM 699 C CA . PHE A 1 90 ? 24.517 8.175 -12.113 1.00 68.06 90 PHE A CA 1
ATOM 700 C C . PHE A 1 90 ? 23.787 9.424 -12.640 1.00 68.06 90 PHE A C 1
ATOM 702 O O . PHE A 1 90 ? 24.414 10.347 -13.160 1.00 68.06 90 PHE A O 1
ATOM 709 N N . GLU A 1 91 ? 22.460 9.452 -12.555 1.00 77.56 91 GLU A N 1
ATOM 710 C CA . GLU A 1 91 ? 21.616 10.440 -13.231 1.00 77.56 91 GLU A CA 1
ATOM 711 C C . GLU A 1 91 ? 20.628 11.109 -12.268 1.00 77.56 91 GLU A C 1
ATOM 713 O O . GLU A 1 91 ? 20.230 10.554 -11.240 1.00 77.56 91 GLU A O 1
ATOM 718 N N . GLU A 1 92 ? 20.239 12.338 -12.608 1.00 84.38 92 GLU A N 1
ATOM 719 C CA . GLU A 1 92 ? 19.072 12.988 -12.018 1.00 84.38 92 GLU A CA 1
ATOM 720 C C . GLU A 1 92 ? 17.842 12.588 -12.834 1.00 84.38 92 GLU A C 1
ATOM 722 O O . GLU A 1 92 ? 17.799 12.763 -14.055 1.00 84.38 92 GLU A O 1
ATOM 727 N N . ILE A 1 93 ? 16.840 12.034 -12.157 1.00 85.88 93 ILE A N 1
ATOM 728 C CA . ILE A 1 93 ? 15.638 11.492 -12.789 1.00 85.88 93 ILE A CA 1
ATOM 729 C C . ILE A 1 93 ? 14.427 12.265 -12.287 1.00 85.88 93 ILE A C 1
ATOM 731 O O . ILE A 1 93 ? 14.266 12.461 -11.089 1.00 85.88 93 ILE A O 1
ATOM 735 N N . THR A 1 94 ? 13.547 12.685 -13.195 1.00 89.44 94 THR A N 1
ATOM 736 C CA . THR A 1 94 ? 12.293 13.364 -12.843 1.00 89.44 94 THR A CA 1
ATOM 737 C C . THR A 1 94 ? 11.099 12.553 -13.329 1.00 89.44 94 THR A C 1
ATOM 739 O O . THR A 1 94 ? 11.049 12.162 -14.496 1.00 89.44 94 THR A O 1
ATOM 742 N N . ARG A 1 95 ? 10.135 12.273 -12.447 1.00 91.06 95 ARG A N 1
ATOM 743 C CA . ARG A 1 95 ? 8.930 11.495 -12.773 1.00 91.06 95 ARG A CA 1
ATOM 744 C C . ARG A 1 95 ? 7.672 12.188 -12.267 1.00 91.06 95 ARG A C 1
ATOM 746 O O . ARG A 1 95 ? 7.620 12.673 -11.137 1.00 91.06 95 ARG A O 1
ATOM 753 N N . ILE A 1 96 ? 6.634 12.166 -13.094 1.00 94.75 96 ILE A N 1
ATOM 754 C CA . ILE A 1 96 ? 5.257 12.360 -12.661 1.00 94.75 96 ILE A CA 1
ATOM 755 C C . ILE A 1 96 ? 4.841 11.063 -11.977 1.00 94.75 96 ILE A C 1
ATOM 757 O O . ILE A 1 96 ? 4.810 10.003 -12.598 1.00 94.75 96 ILE A O 1
ATOM 761 N N . ILE A 1 97 ? 4.555 11.150 -10.685 1.00 95.69 97 ILE A N 1
ATOM 762 C CA . ILE A 1 97 ? 4.198 10.004 -9.860 1.00 95.69 97 ILE A CA 1
ATOM 763 C C . ILE A 1 97 ? 2.735 10.101 -9.489 1.00 95.69 97 ILE A C 1
ATOM 765 O O . ILE A 1 97 ? 2.279 11.148 -9.026 1.00 95.69 97 ILE A O 1
ATOM 769 N N . LYS A 1 98 ? 2.023 8.986 -9.640 1.00 97.81 98 LYS A N 1
ATOM 770 C CA . LYS A 1 98 ? 0.669 8.799 -9.121 1.00 97.81 98 LYS A CA 1
ATOM 771 C C . LYS A 1 98 ? 0.629 7.568 -8.233 1.00 97.81 98 LYS A C 1
ATOM 773 O O . LYS A 1 98 ? 1.104 6.506 -8.629 1.00 97.81 98 LYS A O 1
ATOM 778 N N . VAL A 1 99 ? 0.041 7.709 -7.050 1.00 98.31 99 VAL A N 1
ATOM 779 C CA . VAL A 1 99 ? -0.202 6.603 -6.117 1.00 98.31 99 VAL A CA 1
ATOM 780 C C . VAL A 1 99 ? -1.702 6.446 -5.946 1.00 98.31 99 VAL A C 1
ATOM 782 O O . VAL A 1 99 ? -2.393 7.408 -5.614 1.00 98.31 99 VAL A O 1
ATOM 785 N N . TYR A 1 100 ? -2.191 5.229 -6.136 1.00 98.56 100 TYR A N 1
ATOM 786 C CA . TYR A 1 100 ? -3.573 4.840 -5.905 1.00 98.56 100 TYR A CA 1
ATOM 787 C C . TYR A 1 100 ? -3.624 3.811 -4.783 1.00 98.56 100 TYR A C 1
ATOM 789 O O . TYR A 1 100 ? -2.812 2.884 -4.751 1.00 98.56 100 TYR A O 1
ATOM 797 N N . LEU A 1 101 ? -4.590 3.967 -3.884 1.00 98.62 101 LEU A N 1
ATOM 798 C CA . LEU A 1 101 ? -4.825 3.076 -2.755 1.00 98.62 101 LEU A CA 1
ATOM 799 C C . LEU A 1 101 ? -6.267 2.581 -2.791 1.00 98.62 101 LEU A C 1
ATOM 801 O O . LEU A 1 101 ? -7.194 3.361 -3.011 1.00 98.62 101 LEU A O 1
ATOM 805 N N . GLN A 1 102 ? -6.454 1.286 -2.559 1.00 98.19 102 GLN A N 1
ATOM 806 C CA . GLN A 1 102 ? -7.775 0.673 -2.516 1.00 98.19 102 GLN A CA 1
ATOM 807 C C . GLN A 1 102 ? -7.797 -0.503 -1.537 1.00 98.19 102 GLN A C 1
ATOM 809 O O . GLN A 1 102 ? -6.816 -1.232 -1.397 1.00 98.19 102 GLN A O 1
ATOM 814 N N . GLU A 1 103 ? -8.934 -0.716 -0.880 1.00 97.75 103 GLU A N 1
ATOM 815 C CA . GLU A 1 103 ? -9.187 -1.946 -0.132 1.00 97.75 103 GLU A CA 1
ATOM 816 C C . GLU A 1 103 ? -9.624 -3.074 -1.068 1.00 97.75 103 GLU A C 1
ATOM 818 O O . GLU A 1 103 ? -10.340 -2.861 -2.051 1.00 97.75 103 GLU A O 1
ATOM 823 N N . THR A 1 104 ? -9.244 -4.303 -0.737 1.00 97.62 104 THR A N 1
ATOM 824 C CA . THR A 1 104 ? -9.739 -5.492 -1.431 1.00 97.62 104 THR A CA 1
ATOM 825 C C . THR A 1 104 ? -9.810 -6.693 -0.494 1.00 97.62 104 THR A C 1
ATOM 827 O O . THR A 1 104 ? -9.079 -6.780 0.490 1.00 97.62 104 THR A O 1
ATOM 830 N N . ASP A 1 105 ? -10.702 -7.633 -0.804 1.00 97.62 105 ASP A N 1
ATOM 831 C CA . ASP A 1 105 ? -10.752 -8.952 -0.161 1.00 97.62 105 ASP A CA 1
ATOM 832 C C . ASP A 1 105 ? -9.765 -9.945 -0.790 1.00 97.62 105 ASP A C 1
ATOM 834 O O . ASP A 1 105 ? -9.520 -11.021 -0.247 1.00 97.62 105 ASP A O 1
ATOM 838 N N . ALA A 1 106 ? -9.197 -9.607 -1.950 1.00 97.56 106 ALA A N 1
ATOM 839 C CA . ALA A 1 106 ? -8.254 -10.475 -2.633 1.00 97.56 106 ALA A CA 1
ATOM 840 C C . ALA A 1 106 ? -6.948 -10.588 -1.841 1.00 97.56 106 ALA A C 1
ATOM 842 O O . ALA A 1 106 ? -6.384 -9.591 -1.393 1.00 97.56 106 ALA A O 1
ATOM 843 N N . THR A 1 107 ? -6.428 -11.806 -1.721 1.00 96.81 107 THR A N 1
ATOM 844 C CA . THR A 1 107 ? -5.111 -12.077 -1.129 1.00 96.81 107 THR A CA 1
ATOM 845 C C . THR A 1 107 ? -4.080 -12.494 -2.175 1.00 96.81 107 THR A C 1
ATOM 847 O O . THR A 1 107 ? -2.904 -12.658 -1.855 1.00 96.81 107 THR A O 1
ATOM 850 N N . GLU A 1 108 ? -4.479 -12.618 -3.438 1.00 96.62 108 GLU A N 1
ATOM 851 C CA . GLU A 1 108 ? -3.624 -12.933 -4.578 1.00 96.62 108 GLU A CA 1
ATOM 852 C C . GLU A 1 108 ? -4.143 -12.263 -5.855 1.00 96.62 108 GLU A C 1
ATOM 854 O O . GLU A 1 108 ? -5.306 -11.868 -5.937 1.00 96.62 108 GLU A O 1
ATOM 859 N N . PHE A 1 109 ? -3.273 -12.136 -6.858 1.00 97.25 109 PHE A N 1
ATOM 860 C CA . PHE A 1 109 ? -3.679 -11.701 -8.193 1.00 97.25 109 PHE A CA 1
ATOM 861 C C . PHE A 1 109 ? -4.449 -12.815 -8.896 1.00 97.25 109 PHE A C 1
ATOM 863 O O . PHE A 1 109 ? -4.004 -13.966 -8.912 1.00 97.25 109 PHE A O 1
ATOM 870 N N . ALA A 1 110 ? -5.572 -12.460 -9.519 1.00 97.19 110 ALA A N 1
ATOM 871 C CA . ALA A 1 110 ? -6.375 -13.404 -10.281 1.00 97.19 110 ALA A CA 1
ATOM 872 C C . ALA A 1 110 ? -5.602 -13.950 -11.491 1.00 97.19 110 ALA A C 1
ATOM 874 O O . ALA A 1 110 ? -4.712 -13.297 -12.042 1.00 97.19 110 ALA A O 1
ATOM 875 N N . VAL A 1 111 ? -5.973 -15.152 -11.922 1.00 96.88 111 VAL A N 1
ATOM 876 C CA . VAL A 1 111 ? -5.459 -15.793 -13.133 1.00 96.88 111 VAL A CA 1
ATOM 877 C C . VAL A 1 111 ? -6.652 -16.124 -14.019 1.00 96.88 111 VAL A C 1
ATOM 879 O O . VAL A 1 111 ? -7.611 -16.740 -13.556 1.00 96.88 111 VAL A O 1
ATOM 882 N N . ASN A 1 112 ? -6.613 -15.704 -15.282 1.00 96.06 112 ASN A N 1
ATOM 883 C CA . ASN A 1 112 ? -7.689 -15.997 -16.224 1.00 96.06 112 ASN A CA 1
ATOM 884 C C . ASN A 1 112 ? -7.664 -17.466 -16.693 1.00 96.06 112 ASN A C 1
ATOM 886 O O . ASN A 1 112 ? -6.745 -18.228 -16.391 1.00 96.06 112 ASN A O 1
ATOM 890 N N . GLU A 1 113 ? -8.661 -17.860 -17.487 1.00 96.12 113 GLU A N 1
ATOM 891 C CA . GLU A 1 113 ? -8.798 -19.225 -18.024 1.00 96.12 113 GLU A CA 1
ATOM 892 C C . GLU A 1 113 ? -7.596 -19.710 -18.857 1.00 96.12 113 GLU A C 1
ATOM 894 O O . GLU A 1 113 ? -7.365 -20.913 -18.964 1.00 96.12 113 GLU A O 1
ATOM 899 N N . ASN A 1 114 ? -6.797 -18.785 -19.397 1.00 93.88 114 ASN A N 1
ATOM 900 C CA . ASN A 1 114 ? -5.602 -19.072 -20.191 1.00 93.88 114 ASN A CA 1
ATOM 901 C C . ASN A 1 114 ? -4.314 -19.103 -19.350 1.00 93.88 114 ASN A C 1
ATOM 903 O O . ASN A 1 114 ? -3.219 -19.185 -19.904 1.00 93.88 114 ASN A O 1
ATOM 907 N N . GLY A 1 115 ? -4.416 -19.018 -18.020 1.00 94.12 115 GLY A N 1
ATOM 908 C CA . GLY A 1 115 ? -3.257 -19.026 -17.130 1.00 94.12 115 GLY A CA 1
ATOM 909 C C . GLY A 1 115 ? -2.522 -17.683 -17.044 1.00 94.12 115 GLY A C 1
ATOM 910 O O . GLY A 1 115 ? -1.401 -17.638 -16.539 1.00 94.12 115 GLY A O 1
ATOM 911 N N . VAL A 1 116 ? -3.120 -16.589 -17.528 1.00 94.94 116 VAL A N 1
ATOM 912 C CA . VAL A 1 116 ? -2.509 -15.252 -17.502 1.00 94.94 116 VAL A CA 1
ATOM 913 C C . VAL A 1 116 ? -2.939 -14.513 -16.240 1.00 94.94 116 VAL A C 1
ATOM 915 O O . VAL A 1 116 ? -4.134 -14.392 -15.963 1.00 94.94 116 VAL A O 1
ATOM 918 N N . LYS A 1 117 ? -1.964 -14.008 -15.477 1.00 95.50 117 LYS A N 1
ATOM 919 C CA . LYS A 1 117 ? -2.221 -13.181 -14.293 1.00 95.50 117 LYS A CA 1
ATOM 920 C C . LYS A 1 117 ? -2.843 -11.842 -14.674 1.00 95.50 117 LYS A C 1
ATOM 922 O O . LYS A 1 117 ? -2.508 -11.271 -15.709 1.00 95.50 117 LYS A O 1
ATOM 927 N N . GLN A 1 118 ? -3.721 -11.338 -13.820 1.00 97.50 118 GLN A N 1
ATOM 928 C CA . GLN A 1 118 ? -4.488 -10.129 -14.070 1.00 97.50 118 GLN A CA 1
ATOM 929 C C . GLN A 1 118 ? -4.167 -9.053 -13.036 1.00 97.50 118 GLN A C 1
ATOM 931 O O . GLN A 1 118 ? -4.189 -9.321 -11.835 1.00 97.50 118 GLN A O 1
ATOM 936 N N . PHE A 1 119 ? -3.894 -7.838 -13.512 1.00 97.88 119 PHE A N 1
ATOM 937 C CA . PHE A 1 119 ? -3.887 -6.645 -12.669 1.00 97.88 119 PHE A CA 1
ATOM 938 C C . PHE A 1 119 ? -5.292 -6.384 -12.096 1.00 97.88 119 PHE A C 1
ATOM 940 O O . PHE A 1 119 ? -6.312 -6.796 -12.649 1.00 97.88 119 PHE A O 1
ATOM 947 N N . PHE A 1 120 ? -5.359 -5.672 -10.981 1.00 98.38 120 PHE A N 1
ATOM 948 C CA . PHE A 1 120 ? -6.603 -5.156 -10.427 1.00 98.38 120 PHE A CA 1
ATOM 949 C C . PHE A 1 120 ? -7.025 -3.885 -11.159 1.00 98.38 120 PHE A C 1
ATOM 951 O O . PHE A 1 120 ? -6.176 -3.058 -11.481 1.00 98.38 120 PHE A O 1
ATOM 958 N N . ASN A 1 121 ? -8.330 -3.677 -11.341 1.00 97.81 121 ASN A N 1
ATOM 959 C CA . ASN A 1 121 ? -8.847 -2.330 -11.594 1.00 97.81 121 ASN A CA 1
ATOM 960 C C . ASN A 1 121 ? -8.553 -1.434 -10.381 1.00 97.81 121 ASN A C 1
ATOM 962 O O . ASN A 1 121 ? -8.585 -1.914 -9.248 1.00 97.81 121 ASN A O 1
ATOM 966 N N . PHE A 1 122 ? -8.293 -0.152 -10.626 1.00 97.25 122 PHE A N 1
ATOM 967 C CA . PHE A 1 122 ? -7.974 0.825 -9.588 1.00 97.25 122 PHE A CA 1
ATOM 968 C C . PHE A 1 122 ? -8.452 2.224 -9.993 1.00 97.25 122 PHE A C 1
ATOM 970 O O . PHE A 1 122 ? -8.369 2.599 -11.161 1.00 97.25 122 PHE A O 1
ATOM 977 N N . ASP A 1 123 ? -8.935 3.001 -9.025 1.00 95.62 123 ASP A N 1
ATOM 978 C CA . ASP A 1 123 ? -9.406 4.381 -9.231 1.00 95.62 123 ASP A CA 1
ATOM 979 C C . ASP A 1 123 ? -9.154 5.322 -8.031 1.00 95.62 123 ASP A C 1
ATOM 981 O O . ASP A 1 123 ? -9.251 6.543 -8.169 1.00 95.62 123 ASP A O 1
ATOM 985 N N . GLY A 1 124 ? -8.765 4.785 -6.869 1.00 95.06 124 GLY A N 1
ATOM 986 C CA . GLY A 1 124 ? -8.541 5.530 -5.626 1.00 95.06 124 GLY A CA 1
ATOM 987 C C . GLY A 1 124 ? -7.249 6.352 -5.590 1.00 95.06 124 GLY A C 1
ATOM 988 O O . GLY A 1 124 ? -6.335 6.019 -4.839 1.00 95.06 124 GLY A O 1
ATOM 989 N N . LEU A 1 125 ? -7.151 7.423 -6.386 1.00 97.31 125 LEU A N 1
ATOM 990 C CA . LEU A 1 125 ? -5.983 8.317 -6.408 1.00 97.31 125 LEU A CA 1
ATOM 991 C C . LEU A 1 125 ? -5.740 8.945 -5.022 1.00 97.31 125 LEU A C 1
ATOM 993 O O . LEU A 1 125 ? -6.582 9.675 -4.502 1.00 97.31 125 LEU A O 1
ATOM 997 N N . ALA A 1 126 ? -4.567 8.688 -4.447 1.00 97.25 126 ALA A N 1
ATOM 998 C CA . ALA A 1 126 ? -4.162 9.141 -3.114 1.00 97.25 126 ALA A CA 1
ATOM 999 C C . ALA A 1 126 ? -3.042 10.198 -3.146 1.00 97.25 126 ALA A C 1
ATOM 1001 O O . ALA A 1 126 ? -2.867 10.958 -2.190 1.00 97.25 126 ALA A O 1
ATOM 1002 N N . MET A 1 127 ? -2.278 10.251 -4.238 1.00 96.12 127 MET A N 1
ATOM 1003 C CA . MET A 1 127 ? -1.195 11.209 -4.446 1.00 96.12 127 MET A CA 1
ATOM 1004 C C . MET A 1 127 ? -0.938 11.398 -5.941 1.00 96.12 127 MET A C 1
ATOM 1006 O O . MET A 1 127 ? -0.938 10.425 -6.691 1.00 96.12 127 MET A O 1
ATOM 1010 N N . GLU A 1 128 ? -0.645 12.632 -6.347 1.00 96.44 128 GLU A N 1
ATOM 1011 C CA . GLU A 1 128 ? -0.061 12.954 -7.646 1.00 96.44 128 GLU A CA 1
ATOM 1012 C C . GLU A 1 128 ? 0.952 14.094 -7.490 1.00 96.44 128 GLU A C 1
ATOM 1014 O O . GLU A 1 128 ? 0.712 15.041 -6.737 1.00 96.44 128 GLU A O 1
ATOM 1019 N N . GLY A 1 129 ? 2.074 14.028 -8.205 1.00 94.38 129 GLY A N 1
ATOM 1020 C CA . GLY A 1 129 ? 3.040 15.123 -8.230 1.00 94.38 129 GLY A CA 1
ATOM 1021 C C . GLY A 1 129 ? 4.226 14.873 -9.150 1.00 94.38 129 GLY A C 1
ATOM 1022 O O . GLY A 1 129 ? 4.397 13.780 -9.680 1.00 94.38 129 GLY A O 1
ATOM 1023 N N . ASN A 1 130 ? 5.050 15.904 -9.332 1.00 94.25 130 ASN A N 1
ATOM 1024 C CA . ASN A 1 130 ? 6.309 15.813 -10.065 1.00 94.25 130 ASN A CA 1
ATOM 1025 C C . ASN A 1 130 ? 7.475 15.704 -9.071 1.00 94.25 130 ASN A C 1
ATOM 1027 O O . ASN A 1 130 ? 7.627 16.574 -8.209 1.00 94.25 130 ASN A O 1
ATOM 1031 N N . TYR A 1 131 ? 8.271 14.643 -9.182 1.00 91.44 131 TYR A N 1
ATOM 1032 C CA . TYR A 1 131 ? 9.320 14.282 -8.233 1.00 91.44 131 TYR A CA 1
ATOM 1033 C C . TYR A 1 131 ? 10.664 14.160 -8.937 1.00 91.44 131 TYR A C 1
ATOM 1035 O O . TYR A 1 131 ? 10.813 13.376 -9.872 1.00 91.44 131 TYR A O 1
ATOM 1043 N N . GLY A 1 132 ? 11.641 14.926 -8.452 1.00 89.06 132 GLY A N 1
ATOM 1044 C CA . GLY A 1 132 ? 13.041 14.804 -8.840 1.00 89.06 132 GLY A CA 1
ATOM 1045 C C . GLY A 1 132 ? 13.801 13.901 -7.871 1.00 89.06 132 GLY A C 1
ATOM 1046 O O . GLY A 1 132 ? 13.709 14.068 -6.654 1.00 89.06 132 GLY A O 1
ATOM 1047 N N . PHE A 1 133 ? 14.579 12.980 -8.421 1.00 85.81 133 PHE A N 1
ATOM 1048 C CA . PHE A 1 133 ? 15.440 12.041 -7.722 1.00 85.81 133 PHE A CA 1
ATOM 1049 C C . PHE A 1 133 ? 16.888 12.333 -8.102 1.00 85.81 133 PHE A C 1
ATOM 1051 O O . PHE A 1 133 ? 17.272 12.189 -9.261 1.00 85.81 133 PHE A O 1
ATOM 1058 N N . ASN A 1 134 ? 17.698 12.748 -7.128 1.00 84.25 134 ASN A N 1
ATOM 1059 C CA . ASN A 1 134 ? 19.132 12.938 -7.328 1.00 84.25 134 ASN A CA 1
ATOM 1060 C C . ASN A 1 134 ? 19.874 11.652 -6.955 1.00 84.25 134 ASN A C 1
ATOM 1062 O O . ASN A 1 134 ? 20.474 11.562 -5.886 1.00 84.25 134 ASN A O 1
ATOM 1066 N N . LEU A 1 135 ? 19.762 10.641 -7.817 1.00 81.00 135 LEU A N 1
ATOM 1067 C CA . LEU A 1 135 ? 20.326 9.320 -7.545 1.00 81.00 135 LEU A CA 1
ATOM 1068 C C . LEU A 1 135 ? 21.852 9.296 -7.727 1.00 81.00 135 LEU A C 1
ATOM 1070 O O . LEU A 1 135 ? 22.530 8.535 -7.044 1.00 81.00 135 LEU A O 1
ATOM 1074 N N . LEU A 1 136 ? 22.404 10.215 -8.534 1.00 79.12 136 LEU A N 1
ATOM 1075 C CA . LEU A 1 136 ? 23.851 10.429 -8.679 1.00 79.12 136 LEU A CA 1
ATOM 1076 C C . LEU A 1 136 ? 24.568 10.616 -7.330 1.00 79.12 136 LEU A C 1
ATOM 1078 O O . LEU A 1 136 ? 25.664 10.095 -7.132 1.00 79.12 136 LEU A O 1
ATOM 1082 N N . ASN A 1 137 ? 23.966 11.362 -6.401 1.00 82.81 137 ASN A N 1
ATOM 1083 C CA . ASN A 1 137 ? 24.567 11.638 -5.092 1.00 82.81 137 ASN A CA 1
ATOM 1084 C C . ASN A 1 137 ? 24.427 10.486 -4.087 1.00 82.81 137 ASN A C 1
ATOM 1086 O O . ASN A 1 137 ? 25.028 10.558 -3.019 1.00 82.81 137 ASN A O 1
ATOM 1090 N N . CYS A 1 138 ? 23.649 9.457 -4.418 1.00 79.62 138 CYS A N 1
ATOM 1091 C CA . CYS A 1 138 ? 23.371 8.308 -3.559 1.00 79.62 138 CYS A CA 1
ATOM 1092 C C . CYS A 1 138 ? 23.897 7.000 -4.169 1.00 79.62 138 CYS A C 1
ATOM 1094 O O . CYS A 1 138 ? 23.439 5.916 -3.817 1.00 79.62 138 CYS A O 1
ATOM 1096 N N . TYR A 1 139 ? 24.833 7.089 -5.118 1.00 82.56 139 TYR A N 1
ATOM 1097 C CA . TYR A 1 139 ? 25.423 5.917 -5.751 1.00 82.56 139 TYR A CA 1
ATOM 1098 C C . TYR A 1 139 ? 26.110 5.007 -4.725 1.00 82.56 139 TYR A C 1
ATOM 1100 O O . TYR A 1 139 ? 26.982 5.435 -3.965 1.00 82.56 139 TYR A O 1
ATOM 1108 N N . GLY A 1 140 ? 25.773 3.724 -4.779 1.00 80.50 140 GLY A N 1
ATOM 1109 C CA . GLY A 1 140 ? 26.288 2.684 -3.906 1.00 80.50 140 GLY A CA 1
ATOM 1110 C C . GLY A 1 140 ? 25.649 2.658 -2.515 1.00 80.50 140 GLY A C 1
ATOM 1111 O O . GLY A 1 140 ? 26.179 1.971 -1.638 1.00 80.50 140 GLY A O 1
ATOM 1112 N N . GLU A 1 141 ? 24.556 3.396 -2.304 1.00 83.06 141 GLU A N 1
ATOM 1113 C CA . GLU A 1 141 ? 23.871 3.537 -1.018 1.00 83.06 141 GLU A CA 1
ATOM 1114 C C . GLU A 1 141 ? 22.420 3.037 -1.075 1.00 83.06 141 GLU A C 1
ATOM 1116 O O . GLU A 1 141 ? 21.787 2.987 -2.132 1.00 83.06 141 GLU A O 1
ATOM 1121 N N . ASP A 1 142 ? 21.874 2.705 0.094 1.00 84.56 142 ASP A N 1
ATOM 1122 C CA . ASP A 1 142 ? 20.442 2.479 0.259 1.00 84.56 142 ASP A CA 1
ATOM 1123 C C . ASP A 1 142 ? 19.696 3.820 0.258 1.00 84.56 142 ASP A C 1
ATOM 1125 O O . ASP A 1 142 ? 20.007 4.727 1.033 1.00 84.56 142 ASP A O 1
ATOM 1129 N N . VAL A 1 143 ? 18.657 3.921 -0.565 1.00 84.31 143 VAL A N 1
ATOM 1130 C CA . VAL A 1 143 ? 17.833 5.116 -0.744 1.00 84.31 143 VAL A CA 1
ATOM 1131 C C . VAL A 1 143 ? 16.381 4.816 -0.385 1.00 84.31 143 VAL A C 1
ATOM 1133 O O . VAL A 1 143 ? 15.865 3.723 -0.622 1.00 84.31 143 VAL A O 1
ATOM 1136 N N . GLU A 1 144 ? 15.698 5.812 0.182 1.00 89.12 144 GLU A N 1
ATOM 1137 C CA . GLU A 1 144 ? 14.259 5.772 0.439 1.00 89.12 144 GLU A CA 1
ATOM 1138 C C . GLU A 1 144 ? 13.504 6.659 -0.557 1.00 89.12 144 GLU A C 1
ATOM 1140 O O . GLU A 1 144 ? 13.766 7.859 -0.658 1.00 89.12 144 GLU A O 1
ATOM 1145 N N . VAL A 1 145 ? 12.487 6.106 -1.220 1.00 89.31 145 VAL A N 1
ATOM 1146 C CA . VAL A 1 145 ? 11.425 6.919 -1.822 1.00 89.31 145 VAL A CA 1
ATOM 1147 C C . VAL A 1 145 ? 10.341 7.162 -0.784 1.00 89.31 145 VAL A C 1
ATOM 1149 O O . VAL A 1 145 ? 9.862 6.221 -0.154 1.00 89.31 145 VAL A O 1
ATOM 1152 N N . TYR A 1 146 ? 9.920 8.417 -0.633 1.00 93.00 146 TYR A N 1
ATOM 1153 C CA . TYR A 1 146 ? 8.883 8.826 0.309 1.00 93.00 146 TYR A CA 1
ATOM 1154 C C . TYR A 1 146 ? 7.640 9.343 -0.413 1.00 93.00 146 TYR A C 1
ATOM 1156 O O . TYR A 1 146 ? 7.711 10.325 -1.154 1.00 93.00 146 TYR A O 1
ATOM 1164 N N . PHE A 1 147 ? 6.490 8.732 -0.125 1.00 94.25 147 PHE A N 1
ATOM 1165 C CA . PHE A 1 147 ? 5.191 9.181 -0.610 1.00 94.25 147 PHE A CA 1
ATOM 1166 C C . PHE A 1 147 ? 4.288 9.651 0.539 1.00 94.25 147 PHE A C 1
ATOM 1168 O O . PHE A 1 147 ? 3.581 8.835 1.141 1.00 94.25 147 PHE A O 1
ATOM 1175 N N . PRO A 1 148 ? 4.269 10.964 0.843 1.00 94.00 148 PRO A N 1
ATOM 1176 C CA . PRO A 1 148 ? 3.236 11.554 1.688 1.00 94.00 148 PRO A CA 1
ATOM 1177 C C . PRO A 1 148 ? 1.892 11.550 0.959 1.00 94.00 148 PRO A C 1
ATOM 1179 O O . PRO A 1 148 ? 1.759 12.167 -0.100 1.00 94.00 148 PRO A O 1
ATOM 1182 N N . LEU A 1 149 ? 0.879 10.892 1.519 1.00 94.31 149 LEU A N 1
ATOM 1183 C CA . LEU A 1 149 ? -0.447 10.907 0.906 1.00 94.31 149 LEU A CA 1
ATOM 1184 C C . LEU A 1 149 ? -1.054 12.311 1.004 1.00 94.31 149 LEU A C 1
ATOM 11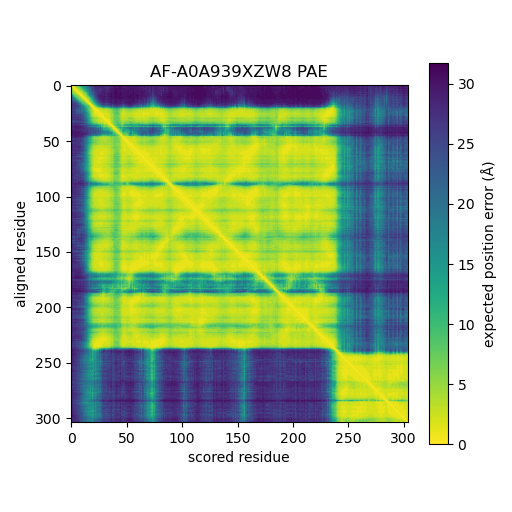86 O O . LEU A 1 149 ? -0.939 12.978 2.034 1.00 94.31 149 LEU A O 1
ATOM 1190 N N . ALA A 1 150 ? -1.737 12.755 -0.055 1.00 90.44 150 ALA A N 1
ATOM 1191 C CA . ALA A 1 150 ? -2.404 14.061 -0.060 1.00 90.44 150 ALA A CA 1
ATOM 1192 C C . ALA A 1 150 ? -3.544 14.119 0.971 1.00 90.44 150 ALA A C 1
ATOM 1194 O O . ALA A 1 150 ? -3.904 15.179 1.483 1.00 90.44 150 ALA A O 1
ATOM 1195 N N . SER A 1 151 ? -4.130 12.964 1.279 1.00 90.56 151 SER A N 1
ATOM 1196 C CA . SER A 1 151 ? -5.090 12.755 2.355 1.00 90.56 151 SER A CA 1
ATOM 1197 C C . SER A 1 151 ? -4.920 11.345 2.900 1.00 90.56 151 SER A C 1
ATOM 1199 O O . SER A 1 151 ? -4.612 10.421 2.149 1.00 90.56 151 SER A O 1
ATOM 1201 N N . ALA A 1 152 ? -5.115 11.178 4.207 1.00 95.31 152 ALA A N 1
ATOM 1202 C CA . ALA A 1 152 ? -4.938 9.879 4.835 1.00 95.31 152 ALA A CA 1
ATOM 1203 C C . ALA A 1 152 ? -5.978 8.871 4.307 1.00 95.31 152 ALA A C 1
ATOM 1205 O O . ALA A 1 152 ? -7.174 9.175 4.243 1.00 95.31 152 ALA A O 1
ATOM 1206 N N . PHE A 1 153 ? -5.527 7.678 3.930 1.00 98.06 153 PHE A N 1
ATOM 1207 C CA . PHE A 1 153 ? -6.365 6.639 3.336 1.00 98.06 153 PHE A CA 1
ATOM 1208 C C . PHE A 1 153 ? -6.967 5.744 4.416 1.00 98.06 153 PHE A C 1
ATOM 1210 O O . PHE A 1 153 ? -6.250 5.248 5.279 1.00 98.06 153 PHE A O 1
ATOM 1217 N N . SER A 1 154 ? -8.282 5.530 4.382 1.00 97.06 154 SER A N 1
ATOM 1218 C CA . SER A 1 154 ? -8.953 4.681 5.375 1.00 97.06 154 SER A CA 1
ATOM 1219 C C . SER A 1 154 ? -8.758 3.219 5.031 1.00 97.06 154 SER A C 1
ATOM 1221 O O . SER A 1 154 ? -9.067 2.832 3.910 1.00 97.06 154 SER A O 1
ATOM 1223 N N . LEU A 1 155 ? -8.291 2.436 5.998 1.00 97.25 155 LEU A N 1
ATOM 1224 C CA . LEU A 1 155 ? -8.131 1.000 5.843 1.00 97.25 155 LEU A CA 1
ATOM 1225 C C . LEU A 1 155 ? -8.874 0.271 6.962 1.00 97.25 155 LEU A C 1
ATOM 1227 O O . LEU A 1 155 ? -8.727 0.584 8.139 1.00 97.25 155 LEU A O 1
ATOM 1231 N N . THR A 1 156 ? -9.660 -0.717 6.583 1.00 95.12 156 THR A N 1
ATOM 1232 C CA . THR A 1 156 ? -10.417 -1.603 7.446 1.00 95.12 156 THR A CA 1
ATOM 1233 C C . THR A 1 156 ? -9.495 -2.756 7.827 1.00 95.12 156 THR A C 1
ATOM 1235 O O . THR A 1 156 ? -9.080 -3.511 6.942 1.00 95.12 156 THR A O 1
ATOM 1238 N N . PRO A 1 157 ? -9.149 -2.922 9.116 1.00 93.69 157 PRO A N 1
ATOM 1239 C CA . PRO A 1 157 ? -8.370 -4.072 9.559 1.00 93.69 157 PRO A CA 1
ATOM 1240 C C . PRO A 1 157 ? -8.987 -5.388 9.078 1.00 93.69 157 PRO A C 1
ATOM 1242 O O . PRO A 1 157 ? -10.206 -5.562 9.101 1.00 93.69 157 PRO A O 1
ATOM 1245 N N . GLY A 1 158 ? -8.142 -6.303 8.608 1.00 92.44 158 GLY A N 1
ATOM 1246 C CA . GLY A 1 158 ? -8.565 -7.564 7.997 1.00 92.44 158 GLY A CA 1
ATOM 1247 C C . GLY A 1 158 ? -8.803 -7.512 6.481 1.00 92.44 158 GLY A C 1
ATOM 1248 O O . GLY A 1 158 ? -8.913 -8.572 5.870 1.00 92.44 158 GLY A O 1
ATOM 1249 N N . LYS A 1 159 ? -8.836 -6.329 5.848 1.00 96.62 159 LYS A N 1
ATOM 1250 C CA . LYS A 1 159 ? -8.779 -6.195 4.379 1.00 96.62 159 LYS A CA 1
ATOM 1251 C C . LYS A 1 159 ? -7.333 -6.166 3.885 1.00 96.62 159 LYS A C 1
ATOM 1253 O O . LYS A 1 159 ? -6.424 -5.757 4.608 1.00 96.62 159 LYS A O 1
ATOM 1258 N N . SER A 1 160 ? -7.128 -6.552 2.628 1.00 98.38 160 SER A N 1
ATOM 1259 C CA . SER A 1 160 ? -5.881 -6.266 1.920 1.00 98.38 160 SER A CA 1
ATOM 1260 C C . SER A 1 160 ? -5.840 -4.801 1.488 1.00 98.38 160 SER A C 1
ATOM 1262 O O . SER A 1 160 ? -6.861 -4.231 1.093 1.00 98.38 160 SER A O 1
ATOM 1264 N N . LEU A 1 161 ? -4.639 -4.227 1.468 1.00 98.62 161 LEU A N 1
ATOM 1265 C CA . LEU A 1 161 ? -4.357 -2.945 0.830 1.00 98.62 161 LEU A CA 1
ATOM 1266 C C . LEU A 1 161 ? -3.740 -3.198 -0.552 1.00 98.62 161 LEU A C 1
ATOM 1268 O O . LEU A 1 161 ? -2.641 -3.746 -0.664 1.00 98.62 161 LEU A O 1
ATOM 1272 N N . LEU A 1 162 ? -4.443 -2.779 -1.601 1.00 98.62 162 LEU A N 1
ATOM 1273 C CA . LEU A 1 162 ? -3.905 -2.682 -2.952 1.00 98.62 162 LEU A CA 1
ATOM 1274 C C . LEU A 1 162 ? -3.263 -1.307 -3.130 1.00 98.62 162 LEU A C 1
ATOM 1276 O O . LEU A 1 162 ? -3.918 -0.278 -2.955 1.00 98.62 162 LEU A O 1
ATOM 1280 N N . VAL A 1 163 ? -1.997 -1.301 -3.534 1.00 98.50 163 VAL A N 1
ATOM 1281 C CA . VAL A 1 163 ? -1.243 -0.085 -3.846 1.00 98.50 163 VAL A CA 1
ATOM 1282 C C . VAL A 1 163 ? -0.829 -0.135 -5.302 1.00 98.50 163 VAL A C 1
ATOM 1284 O O . VAL A 1 163 ? -0.123 -1.053 -5.711 1.00 98.50 163 VAL A O 1
ATOM 1287 N N . THR A 1 164 ? -1.263 0.851 -6.081 1.00 98.44 164 THR A N 1
ATOM 1288 C CA . THR A 1 164 ? -0.821 1.031 -7.467 1.00 98.44 164 THR A CA 1
ATOM 1289 C C . THR A 1 164 ? 0.038 2.279 -7.556 1.00 98.44 164 THR A C 1
ATOM 1291 O O . THR A 1 164 ? -0.397 3.346 -7.130 1.00 98.44 164 THR A O 1
ATOM 1294 N N . ILE A 1 165 ? 1.244 2.166 -8.105 1.00 97.44 165 ILE A N 1
ATOM 1295 C CA . ILE A 1 165 ? 2.151 3.304 -8.291 1.00 97.44 165 ILE A CA 1
ATOM 1296 C C . ILE A 1 165 ? 2.516 3.392 -9.761 1.00 97.44 165 ILE A C 1
ATOM 1298 O O . ILE A 1 165 ? 2.865 2.381 -10.364 1.00 97.44 165 ILE A O 1
ATOM 1302 N N . VAL A 1 166 ? 2.418 4.594 -10.321 1.00 96.94 166 VAL A N 1
ATOM 1303 C CA . VAL A 1 166 ? 2.728 4.890 -11.722 1.00 96.94 166 VAL A CA 1
ATOM 1304 C C . VAL A 1 166 ? 3.793 5.961 -11.779 1.00 96.94 166 VAL A C 1
ATOM 1306 O O . VAL A 1 166 ? 3.632 7.005 -11.145 1.00 96.94 166 VAL A O 1
ATOM 1309 N N . PHE A 1 167 ? 4.860 5.692 -12.525 1.00 94.06 167 PHE A N 1
ATOM 1310 C CA . PHE A 1 167 ? 5.904 6.644 -12.872 1.00 94.06 167 PHE A CA 1
ATOM 1311 C C . PHE A 1 167 ? 5.811 6.930 -14.369 1.00 94.06 167 PHE A C 1
ATOM 1313 O O . PHE A 1 167 ? 5.983 6.031 -15.189 1.00 94.06 167 PHE A O 1
ATOM 1320 N N . ASP A 1 168 ? 5.582 8.192 -14.709 1.00 94.56 168 ASP A N 1
ATOM 1321 C CA . ASP A 1 168 ? 5.610 8.685 -16.081 1.00 94.56 168 ASP A CA 1
ATOM 1322 C C . ASP A 1 168 ? 6.697 9.751 -16.223 1.00 94.56 168 ASP A C 1
ATOM 1324 O O . ASP A 1 168 ? 6.810 10.671 -15.409 1.00 94.56 168 ASP A O 1
ATOM 1328 N N . ALA A 1 169 ? 7.517 9.644 -17.259 1.00 91.25 169 ALA A N 1
ATOM 1329 C CA . ALA A 1 169 ? 8.506 10.651 -17.589 1.00 91.25 169 ALA A CA 1
ATOM 1330 C C . ALA A 1 169 ? 7.841 11.836 -18.313 1.00 91.25 169 ALA A C 1
ATOM 1332 O O . ALA A 1 169 ? 6.954 11.664 -19.150 1.00 91.25 169 ALA A O 1
ATOM 1333 N N . GLN A 1 170 ? 8.244 13.060 -17.960 1.00 83.44 170 GLN A N 1
ATOM 1334 C CA . GLN A 1 170 ? 7.744 14.272 -18.619 1.00 83.44 170 GLN A CA 1
ATOM 1335 C C . GLN A 1 170 ? 8.419 14.483 -19.988 1.00 83.44 170 GLN A C 1
ATOM 1337 O O . GLN A 1 170 ? 7.794 14.987 -20.923 1.00 83.44 170 GLN A O 1
ATOM 1342 N N . ASP A 1 171 ? 9.677 14.063 -20.090 1.00 76.25 171 ASP A N 1
ATOM 1343 C CA . ASP A 1 171 ? 10.471 13.888 -21.298 1.00 76.25 171 ASP A CA 1
ATOM 1344 C C . ASP A 1 171 ? 11.185 12.527 -21.227 1.00 76.25 171 ASP A C 1
ATOM 1346 O O . ASP A 1 171 ? 11.373 11.962 -20.153 1.00 76.25 171 ASP A O 1
ATOM 1350 N N . ASN A 1 172 ? 11.560 11.968 -22.379 1.00 74.12 172 ASN A N 1
ATOM 1351 C CA . ASN A 1 172 ? 12.273 10.686 -22.427 1.00 74.12 172 ASN A CA 1
ATOM 1352 C C . ASN A 1 172 ? 13.792 10.865 -22.251 1.00 74.12 172 ASN A C 1
ATOM 1354 O O . ASN A 1 172 ? 14.557 9.940 -22.540 1.00 74.12 172 ASN A O 1
ATOM 1358 N N . ASP A 1 173 ? 14.236 12.042 -21.802 1.00 67.81 173 ASP A N 1
ATOM 1359 C CA . ASP A 1 173 ? 15.634 12.267 -21.460 1.00 67.81 173 ASP A CA 1
ATOM 1360 C C . ASP A 1 173 ? 15.962 11.361 -20.260 1.00 67.81 173 ASP A C 1
ATOM 1362 O O . ASP A 1 173 ? 15.154 11.184 -19.344 1.00 67.81 173 ASP A O 1
ATOM 1366 N N . ASN A 1 174 ? 17.115 10.692 -20.308 1.00 73.38 174 ASN A N 1
ATOM 1367 C CA . ASN A 1 174 ? 17.545 9.699 -19.311 1.00 73.38 174 ASN A CA 1
ATOM 1368 C C . ASN A 1 174 ? 16.692 8.408 -19.271 1.00 73.38 174 ASN A C 1
ATOM 1370 O O . ASN A 1 174 ? 16.788 7.616 -18.333 1.00 73.38 174 ASN A O 1
ATOM 1374 N N . CYS A 1 175 ? 15.857 8.160 -20.291 1.00 78.62 175 CYS A N 1
ATOM 1375 C CA . CYS A 1 175 ? 15.179 6.875 -20.462 1.00 78.62 175 CYS A CA 1
ATOM 1376 C C . CYS A 1 175 ? 15.998 5.933 -21.356 1.00 78.62 175 CYS A C 1
ATOM 1378 O O . CYS A 1 175 ? 16.514 6.310 -22.410 1.00 78.62 175 CYS A O 1
ATOM 1380 N N . THR A 1 176 ? 16.097 4.672 -20.951 1.00 74.25 176 THR A N 1
ATOM 1381 C CA . THR A 1 176 ? 16.779 3.613 -21.702 1.00 74.25 176 THR A CA 1
ATOM 1382 C C . THR A 1 176 ? 15.819 2.952 -22.681 1.00 74.25 176 THR A C 1
ATOM 1384 O O . THR A 1 176 ? 14.634 2.807 -22.404 1.00 74.25 176 THR A O 1
ATOM 1387 N N . SER A 1 177 ? 16.306 2.501 -23.837 1.00 67.00 177 SER A N 1
ATOM 1388 C CA . SER A 1 177 ? 15.492 1.674 -24.730 1.00 67.00 177 SER A CA 1
ATOM 1389 C C . SER A 1 177 ? 15.497 0.221 -24.242 1.00 67.00 177 SER A C 1
ATOM 1391 O O . SER A 1 177 ? 16.548 -0.417 -24.264 1.00 67.00 177 SER A O 1
ATOM 1393 N N . GLY A 1 178 ? 14.346 -0.319 -23.849 1.00 65.38 178 GLY A N 1
ATOM 1394 C CA . GLY A 1 178 ? 14.214 -1.717 -23.431 1.00 65.38 178 GLY A CA 1
ATOM 1395 C C . GLY A 1 178 ? 12.772 -2.099 -23.103 1.00 65.38 178 GLY A C 1
ATOM 1396 O O . GLY A 1 178 ? 11.883 -1.249 -23.133 1.00 65.38 178 GLY A O 1
ATOM 1397 N N . SER A 1 179 ? 12.558 -3.384 -22.820 1.00 59.78 179 SER A N 1
ATOM 1398 C CA . SER A 1 179 ? 11.269 -3.975 -22.431 1.00 59.78 179 SER A CA 1
ATOM 1399 C C . SER A 1 179 ? 11.482 -4.930 -21.254 1.00 59.78 179 SER A C 1
ATOM 1401 O O . SER A 1 179 ? 11.081 -6.097 -21.291 1.00 59.78 179 SER A O 1
ATOM 1403 N N . ASP A 1 180 ? 12.195 -4.446 -20.243 1.00 64.75 180 ASP A N 1
ATOM 1404 C CA . ASP A 1 180 ? 12.636 -5.249 -19.114 1.00 64.75 180 ASP A CA 1
ATOM 1405 C C . ASP A 1 180 ? 11.741 -4.940 -17.920 1.00 64.75 180 ASP A C 1
ATOM 1407 O O . ASP A 1 180 ? 11.720 -3.818 -17.409 1.00 64.75 180 ASP A O 1
ATOM 1411 N N . TYR A 1 181 ? 10.979 -5.954 -17.499 1.00 67.38 181 TYR A N 1
ATOM 1412 C CA . TYR A 1 181 ? 10.113 -5.852 -16.331 1.00 67.38 181 TYR A CA 1
ATOM 1413 C C . TYR A 1 181 ? 10.950 -5.603 -15.074 1.00 67.38 181 TYR A C 1
ATOM 1415 O O . TYR A 1 181 ? 12.099 -6.028 -14.990 1.00 67.38 181 TYR A O 1
ATOM 1423 N N . ALA A 1 182 ? 10.361 -4.958 -14.069 1.00 65.62 182 ALA A N 1
ATOM 1424 C CA . ALA A 1 182 ? 11.031 -4.691 -12.801 1.00 65.62 182 ALA A CA 1
ATOM 1425 C C . ALA A 1 182 ? 10.879 -5.871 -11.829 1.00 65.62 182 ALA A C 1
ATOM 1427 O O . ALA A 1 182 ? 9.762 -6.094 -11.345 1.00 65.62 182 ALA A O 1
ATOM 1428 N N . PRO A 1 183 ? 11.933 -6.660 -11.536 1.00 65.31 183 PRO A N 1
ATOM 1429 C CA . PRO A 1 183 ? 11.928 -7.536 -10.380 1.00 65.31 183 PRO A CA 1
ATOM 1430 C C . PRO A 1 183 ? 12.303 -6.765 -9.105 1.00 65.31 183 PRO A C 1
ATOM 1432 O O . PRO A 1 183 ? 13.329 -6.096 -9.058 1.00 65.31 183 PRO A O 1
ATOM 1435 N N . PHE A 1 184 ? 11.516 -6.916 -8.040 1.00 67.44 184 PHE A N 1
ATOM 1436 C CA . PHE A 1 184 ? 11.983 -6.619 -6.685 1.00 67.44 184 PHE A CA 1
ATOM 1437 C C . PHE A 1 184 ? 12.700 -7.855 -6.143 1.00 67.44 184 PHE A C 1
ATOM 1439 O O . PHE A 1 184 ? 12.233 -8.976 -6.362 1.00 67.44 184 PHE A O 1
ATOM 1446 N N . TYR A 1 185 ? 13.810 -7.641 -5.445 1.00 61.16 185 TYR A N 1
ATOM 1447 C CA . TYR A 1 185 ? 14.535 -8.688 -4.733 1.00 61.16 185 TYR A CA 1
ATOM 1448 C C . TYR A 1 185 ? 14.644 -8.280 -3.279 1.00 61.16 185 TYR A C 1
ATOM 1450 O O . TYR A 1 185 ? 15.579 -7.601 -2.879 1.00 61.16 185 TYR A O 1
ATOM 1458 N N . THR A 1 186 ? 13.611 -8.618 -2.519 1.00 59.44 186 THR A N 1
ATOM 1459 C CA . THR A 1 186 ? 13.526 -8.351 -1.084 1.00 59.44 186 THR A CA 1
ATOM 1460 C C . THR A 1 186 ? 12.842 -9.541 -0.440 1.00 59.44 186 THR A C 1
ATOM 1462 O O . THR A 1 186 ? 11.764 -9.968 -0.849 1.00 59.44 186 THR A O 1
ATOM 1465 N N . SER A 1 187 ? 13.555 -10.155 0.505 1.00 54.16 187 SER A N 1
ATOM 1466 C CA . SER A 1 187 ? 13.381 -11.572 0.817 1.00 54.16 187 SER A CA 1
ATOM 1467 C C . SER A 1 187 ? 11.931 -11.990 1.127 1.00 54.16 187 SER A C 1
ATOM 1469 O O . SER A 1 187 ? 11.270 -11.469 2.023 1.00 54.16 187 SER A O 1
ATOM 1471 N N . GLY A 1 188 ? 11.460 -13.015 0.407 1.00 64.56 188 GLY A N 1
ATOM 1472 C CA . GLY A 1 188 ? 10.525 -14.016 0.931 1.00 64.56 188 GLY A CA 1
ATOM 1473 C C . GLY A 1 188 ? 9.037 -13.840 0.621 1.00 64.56 188 GLY A C 1
ATOM 1474 O O . GLY A 1 188 ? 8.299 -14.819 0.744 1.00 64.56 188 GLY A O 1
ATOM 1475 N N . ILE A 1 189 ? 8.572 -12.667 0.174 1.00 79.75 189 ILE A N 1
ATOM 1476 C CA . ILE A 1 189 ? 7.134 -12.413 -0.061 1.00 79.75 189 ILE A CA 1
ATOM 1477 C C . ILE A 1 189 ? 6.831 -12.367 -1.563 1.00 79.75 189 ILE A C 1
ATOM 1479 O O . ILE A 1 189 ? 6.525 -11.329 -2.152 1.00 79.75 189 ILE A O 1
ATOM 1483 N N . ARG A 1 190 ? 6.946 -13.527 -2.215 1.00 83.69 190 ARG A N 1
ATOM 1484 C CA . ARG A 1 190 ? 6.814 -13.653 -3.672 1.00 83.69 190 ARG A CA 1
ATOM 1485 C C . ARG A 1 190 ? 5.363 -13.695 -4.150 1.00 83.69 190 ARG A C 1
ATOM 1487 O O . ARG A 1 190 ? 4.494 -14.283 -3.513 1.00 83.69 190 ARG A O 1
ATOM 1494 N N . GLY A 1 191 ? 5.119 -13.138 -5.338 1.00 86.00 191 GLY A N 1
ATOM 1495 C CA . GLY A 1 191 ? 3.826 -13.215 -6.023 1.00 86.00 191 GLY A CA 1
ATOM 1496 C C . GLY A 1 191 ? 2.789 -12.229 -5.490 1.00 86.00 191 GLY A C 1
ATOM 1497 O O . GLY A 1 191 ? 1.603 -12.383 -5.783 1.00 86.00 191 GLY A O 1
ATOM 1498 N N . LYS A 1 192 ? 3.242 -11.236 -4.720 1.00 92.19 192 LYS A N 1
ATOM 1499 C CA . LYS A 1 192 ? 2.431 -10.163 -4.138 1.00 92.19 192 LYS A CA 1
ATOM 1500 C C . LYS A 1 192 ? 2.634 -8.817 -4.835 1.00 92.19 192 LYS A C 1
ATOM 1502 O O . LYS A 1 192 ? 1.959 -7.860 -4.473 1.00 92.19 192 LYS A O 1
ATOM 1507 N N . ALA A 1 193 ? 3.462 -8.756 -5.877 1.00 92.44 193 ALA A N 1
ATOM 1508 C CA . ALA A 1 193 ? 3.500 -7.622 -6.787 1.00 92.44 193 ALA A CA 1
ATOM 1509 C C . ALA A 1 193 ? 3.477 -8.041 -8.262 1.00 92.44 193 ALA A C 1
ATOM 1511 O O . ALA A 1 193 ? 3.895 -9.147 -8.633 1.00 92.44 193 ALA A O 1
ATOM 1512 N N . MET A 1 194 ? 2.998 -7.124 -9.098 1.00 92.94 194 MET A N 1
ATOM 1513 C CA . MET A 1 194 ? 3.066 -7.192 -10.552 1.00 92.94 194 MET A CA 1
ATOM 1514 C C . MET A 1 194 ? 3.532 -5.851 -11.106 1.00 92.94 194 MET A C 1
ATOM 1516 O O . MET A 1 194 ? 3.086 -4.808 -10.637 1.00 92.94 194 MET A O 1
ATOM 1520 N N . THR A 1 195 ? 4.415 -5.877 -12.096 1.00 92.25 195 THR A N 1
ATOM 1521 C CA . THR A 1 195 ? 5.029 -4.682 -12.686 1.00 92.25 195 THR A CA 1
ATOM 1522 C C . THR A 1 195 ? 4.681 -4.563 -14.160 1.00 92.25 195 THR A C 1
ATOM 1524 O O . THR A 1 195 ? 4.391 -5.562 -14.817 1.00 92.25 195 THR A O 1
ATOM 1527 N N . TYR A 1 196 ? 4.693 -3.336 -14.662 1.00 92.31 196 TYR A N 1
ATOM 1528 C CA . TYR A 1 196 ? 4.525 -2.958 -16.058 1.00 92.31 196 TYR A CA 1
ATOM 1529 C C . TYR A 1 196 ? 5.626 -1.966 -16.409 1.00 92.31 196 TYR A C 1
ATOM 1531 O O . TYR A 1 196 ? 5.909 -1.052 -15.631 1.00 92.31 196 TYR A O 1
ATOM 1539 N N . THR A 1 197 ? 6.241 -2.134 -17.571 1.00 89.06 197 THR A N 1
ATOM 1540 C CA . THR A 1 197 ? 7.323 -1.265 -18.024 1.00 89.06 197 THR A CA 1
ATOM 1541 C C . THR A 1 197 ? 7.288 -1.114 -19.536 1.00 89.06 197 THR A C 1
ATOM 1543 O O . THR A 1 197 ? 7.383 -2.111 -20.252 1.00 89.06 197 THR A O 1
ATOM 1546 N N . ASP A 1 198 ? 7.208 0.121 -20.017 1.00 86.94 198 ASP A N 1
ATOM 1547 C CA . ASP A 1 198 ? 7.182 0.459 -21.437 1.00 86.94 198 ASP A CA 1
ATOM 1548 C C . ASP A 1 198 ? 7.826 1.848 -21.659 1.00 86.94 198 ASP A C 1
ATOM 1550 O O . ASP A 1 198 ? 8.076 2.597 -20.714 1.00 86.94 198 ASP A O 1
ATOM 1554 N N . ASN A 1 199 ? 8.143 2.199 -22.906 1.00 86.44 199 ASN A N 1
ATOM 1555 C CA . ASN A 1 199 ? 8.720 3.506 -23.268 1.00 86.44 199 ASN A CA 1
ATOM 1556 C C . ASN A 1 199 ? 7.790 4.381 -24.116 1.00 86.44 199 ASN A C 1
ATOM 1558 O O . ASN A 1 199 ? 8.100 5.542 -24.374 1.00 86.44 199 ASN A O 1
ATOM 1562 N N . TRP A 1 200 ? 6.673 3.826 -24.572 1.00 86.06 200 TRP A N 1
ATOM 1563 C CA . TRP A 1 200 ? 5.726 4.457 -25.482 1.00 86.06 200 TRP A CA 1
ATOM 1564 C C . TRP A 1 200 ? 4.320 4.572 -24.900 1.00 86.06 200 TRP A C 1
ATOM 1566 O O . TRP A 1 200 ? 3.601 5.494 -25.279 1.00 86.06 200 TRP A O 1
ATOM 1576 N N . TYR A 1 201 ? 3.922 3.659 -24.013 1.00 89.25 201 TYR A N 1
ATOM 1577 C CA . TYR A 1 201 ? 2.574 3.627 -23.450 1.00 89.25 201 TYR A CA 1
ATOM 1578 C C . TYR A 1 201 ? 2.603 3.663 -21.926 1.00 89.25 201 TYR A C 1
ATOM 1580 O O . TYR A 1 201 ? 3.182 2.775 -21.297 1.00 89.25 201 TYR A O 1
ATOM 1588 N N . SER A 1 202 ? 1.926 4.651 -21.331 1.00 92.88 202 SER A N 1
ATOM 1589 C CA . SER A 1 202 ? 1.783 4.737 -19.875 1.00 92.88 202 SER A CA 1
ATOM 1590 C C . SER A 1 202 ? 1.042 3.523 -19.313 1.00 92.88 202 SER A C 1
ATOM 1592 O O . SER A 1 202 ? 0.192 2.924 -19.980 1.00 92.88 202 SER A O 1
ATOM 1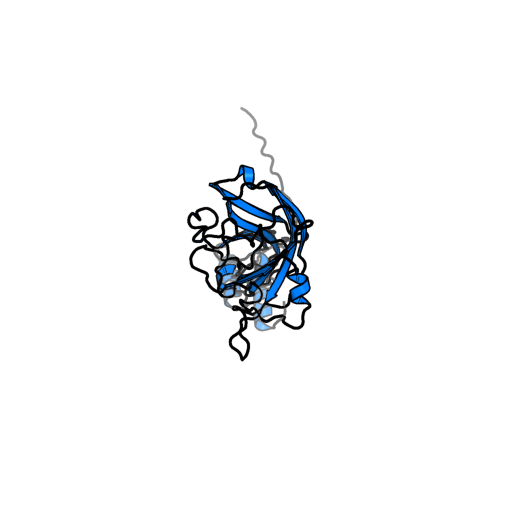594 N N . PHE A 1 203 ? 1.306 3.174 -18.050 1.00 95.44 203 PHE A N 1
ATOM 1595 C CA . PHE A 1 203 ? 0.522 2.128 -17.385 1.00 95.44 203 PHE A CA 1
ATOM 1596 C C . PHE A 1 203 ? -0.965 2.507 -17.299 1.00 95.44 203 PHE A C 1
ATOM 1598 O O . PHE A 1 203 ? -1.835 1.639 -17.350 1.00 95.44 203 PHE A O 1
ATOM 1605 N N . LEU A 1 204 ? -1.267 3.807 -17.219 1.00 96.56 204 LEU A N 1
ATOM 1606 C CA . LEU A 1 204 ? -2.637 4.314 -17.232 1.00 96.56 204 LEU A CA 1
ATOM 1607 C C . LEU A 1 204 ? -3.305 4.152 -18.601 1.00 96.56 204 LEU A C 1
ATOM 1609 O O . LEU A 1 204 ? -4.465 3.753 -18.645 1.00 96.56 204 LEU A O 1
ATOM 1613 N N . ASP A 1 205 ? -2.593 4.400 -19.704 1.00 95.25 205 ASP A N 1
ATOM 1614 C CA . ASP A 1 205 ? -3.110 4.149 -21.056 1.00 95.25 205 ASP A CA 1
ATOM 1615 C C . ASP A 1 205 ? -3.366 2.656 -21.262 1.00 95.25 205 ASP A C 1
ATOM 1617 O O . ASP A 1 205 ? -4.423 2.261 -21.760 1.00 95.25 205 ASP A O 1
ATOM 1621 N N . TYR A 1 206 ? -2.431 1.813 -20.810 1.00 94.94 206 TYR A N 1
ATOM 1622 C CA . TYR A 1 206 ? -2.610 0.368 -20.822 1.00 94.94 206 TYR A CA 1
ATOM 1623 C C . TYR A 1 206 ? -3.838 -0.057 -20.005 1.00 94.94 206 TYR A C 1
ATOM 1625 O O . TYR A 1 206 ? -4.629 -0.863 -20.494 1.00 94.94 206 TYR A O 1
ATOM 1633 N N . ALA A 1 207 ? -4.068 0.533 -18.828 1.00 96.12 207 ALA A N 1
ATOM 1634 C CA . ALA A 1 207 ? -5.241 0.263 -17.993 1.00 96.12 207 ALA A CA 1
ATOM 1635 C C . ALA A 1 207 ? -6.587 0.630 -18.648 1.00 96.12 207 ALA A C 1
ATOM 1637 O O . ALA A 1 207 ? -7.628 0.140 -18.216 1.00 96.12 207 ALA A O 1
ATOM 1638 N N . GLN A 1 208 ? -6.582 1.457 -19.699 1.00 95.44 208 GLN A N 1
ATOM 1639 C CA . GLN A 1 208 ? -7.768 1.786 -20.502 1.00 95.44 208 GLN A CA 1
ATOM 1640 C C . GLN A 1 208 ? -7.880 0.959 -21.796 1.00 95.44 208 GLN A C 1
ATOM 1642 O O . GLN A 1 208 ? -8.847 1.106 -22.548 1.00 95.44 208 GLN A O 1
ATOM 1647 N N . SER A 1 209 ? -6.893 0.112 -22.092 1.00 94.69 209 SER A N 1
ATOM 1648 C CA . SER A 1 209 ? -6.866 -0.712 -23.301 1.00 94.69 209 SER A CA 1
ATOM 1649 C C . SER A 1 209 ? -7.769 -1.946 -23.190 1.00 94.69 209 SER A C 1
ATOM 1651 O O . SER A 1 209 ? -8.161 -2.368 -22.104 1.00 94.69 209 SER A O 1
ATOM 1653 N N . SER A 1 210 ? -8.062 -2.581 -24.329 1.00 94.12 210 SER A N 1
ATOM 1654 C CA . SER A 1 210 ? -8.786 -3.860 -24.364 1.00 94.12 210 SER A CA 1
ATOM 1655 C C . SER A 1 210 ? -7.985 -5.045 -23.823 1.00 94.12 210 SER A C 1
ATOM 1657 O O . SER A 1 210 ? -8.571 -6.087 -23.538 1.00 94.12 210 SER A O 1
ATOM 1659 N N . ASP A 1 211 ? -6.660 -4.914 -23.734 1.00 92.94 211 ASP A N 1
ATOM 1660 C CA . ASP A 1 211 ? -5.777 -5.993 -23.285 1.00 92.94 211 ASP A CA 1
ATOM 1661 C C . ASP A 1 211 ? -5.759 -6.099 -21.754 1.00 92.94 211 ASP A C 1
ATOM 1663 O O . ASP A 1 211 ? -5.561 -7.188 -21.198 1.00 92.94 211 ASP A O 1
ATOM 1667 N N . PHE A 1 212 ? -6.046 -4.992 -21.065 1.00 95.12 212 PHE A N 1
ATOM 1668 C CA . PHE A 1 212 ? -6.208 -4.959 -19.619 1.00 95.12 212 PHE A CA 1
ATOM 1669 C C . PHE A 1 212 ? -7.372 -5.865 -19.168 1.00 95.12 212 PHE A C 1
ATOM 1671 O O . PHE A 1 212 ? -8.424 -5.887 -19.810 1.00 95.12 212 PHE A O 1
ATOM 1678 N N . PRO A 1 213 ? -7.235 -6.623 -18.061 1.00 96.44 213 PRO A N 1
ATOM 1679 C CA . PRO A 1 213 ? -6.142 -6.600 -17.080 1.00 96.44 213 PRO A CA 1
ATOM 1680 C C . PRO A 1 213 ? -4.990 -7.591 -17.329 1.00 96.44 213 PRO A C 1
ATOM 1682 O O . PRO A 1 213 ? -4.209 -7.855 -16.416 1.00 96.44 213 PRO A O 1
ATOM 1685 N N . ASN A 1 214 ? -4.868 -8.193 -18.513 1.00 96.12 214 ASN A N 1
ATOM 1686 C CA . ASN A 1 214 ? -4.022 -9.377 -18.711 1.00 96.12 214 ASN A CA 1
ATOM 1687 C C . ASN A 1 214 ? -2.520 -9.053 -18.769 1.00 96.12 214 ASN A C 1
ATOM 1689 O O . ASN A 1 214 ? -2.008 -8.547 -19.761 1.00 96.12 214 ASN A O 1
ATOM 1693 N N . ALA A 1 215 ? -1.766 -9.426 -17.740 1.00 92.44 215 ALA A N 1
ATOM 1694 C CA . ALA A 1 215 ? -0.334 -9.169 -17.680 1.00 92.44 215 ALA A CA 1
ATOM 1695 C C . ALA A 1 215 ? 0.471 -10.218 -18.457 1.00 92.44 215 ALA A C 1
ATOM 1697 O O . ALA A 1 215 ? 0.620 -11.363 -18.023 1.00 92.44 215 ALA A O 1
ATOM 1698 N N . THR A 1 216 ? 1.023 -9.818 -19.601 1.00 85.12 216 THR A N 1
ATOM 1699 C CA . THR A 1 216 ? 1.798 -10.702 -20.481 1.00 85.12 216 THR A CA 1
ATOM 1700 C C . THR A 1 216 ? 3.243 -10.229 -20.607 1.00 85.12 216 THR A C 1
ATOM 1702 O O . THR A 1 216 ? 3.526 -9.034 -20.564 1.00 85.12 216 THR A O 1
ATOM 1705 N N . ALA A 1 217 ? 4.176 -11.165 -20.804 1.00 77.31 217 ALA A N 1
ATOM 1706 C CA . ALA A 1 217 ? 5.593 -10.830 -20.974 1.00 77.31 217 ALA A CA 1
ATOM 1707 C C . ALA A 1 217 ? 5.851 -9.954 -22.215 1.00 77.31 217 ALA A C 1
ATOM 1709 O O . ALA A 1 217 ? 6.778 -9.154 -22.229 1.00 77.31 217 ALA A O 1
ATOM 1710 N N . THR A 1 218 ? 5.008 -10.068 -23.246 1.00 78.06 218 THR A N 1
ATOM 1711 C CA . THR A 1 218 ? 5.065 -9.233 -24.456 1.00 78.06 218 THR A CA 1
ATOM 1712 C C . THR A 1 218 ? 4.747 -7.760 -24.205 1.00 78.06 218 THR A C 1
ATOM 1714 O O . THR A 1 218 ? 5.093 -6.937 -25.041 1.00 78.06 218 THR A O 1
ATOM 1717 N N . LEU A 1 219 ? 4.111 -7.433 -23.076 1.00 79.25 219 LEU A N 1
ATOM 1718 C CA . LEU A 1 219 ? 3.800 -6.066 -22.641 1.00 79.25 219 LEU A CA 1
ATOM 1719 C C . LEU A 1 219 ? 4.790 -5.556 -21.577 1.00 79.25 219 LEU A C 1
ATOM 1721 O O . LEU A 1 219 ? 4.481 -4.626 -20.842 1.00 79.25 219 LEU A O 1
ATOM 1725 N N . GLY A 1 220 ? 5.943 -6.220 -21.412 1.00 84.44 220 GLY A N 1
ATOM 1726 C CA . GLY A 1 220 ? 6.908 -5.866 -20.368 1.00 84.44 220 GLY A CA 1
ATOM 1727 C C . GLY A 1 220 ? 6.393 -6.126 -18.947 1.00 84.44 220 GLY A C 1
ATOM 1728 O O . GLY A 1 220 ? 6.876 -5.515 -17.997 1.00 84.44 220 GLY A O 1
ATOM 1729 N N . CYS A 1 221 ? 5.400 -7.009 -18.771 1.00 88.31 221 CYS A N 1
ATOM 1730 C CA . CYS A 1 221 ? 4.825 -7.254 -17.452 1.00 88.31 221 CYS A CA 1
ATOM 1731 C C . CYS A 1 221 ? 5.599 -8.309 -16.649 1.00 88.31 221 CYS A C 1
ATOM 1733 O O . CYS A 1 221 ? 5.777 -9.446 -17.099 1.00 88.31 221 CYS A O 1
ATOM 1735 N N . GLY A 1 222 ? 5.945 -7.982 -15.403 1.00 88.31 222 GLY A N 1
ATOM 1736 C CA . GLY A 1 222 ? 6.423 -8.933 -14.400 1.00 88.31 222 GLY A CA 1
ATOM 1737 C C . GLY A 1 222 ? 5.263 -9.420 -13.533 1.00 88.31 222 GLY A C 1
ATOM 1738 O O . GLY A 1 222 ? 4.563 -8.611 -12.938 1.00 88.31 222 GLY A O 1
ATOM 1739 N N . THR A 1 223 ? 5.021 -10.733 -13.441 1.00 87.44 223 THR A N 1
ATOM 1740 C CA . THR A 1 223 ? 3.776 -11.258 -12.827 1.00 87.44 223 THR A CA 1
ATOM 1741 C C . THR A 1 223 ? 3.971 -12.071 -11.540 1.00 87.44 223 THR A C 1
ATOM 1743 O O . THR A 1 223 ? 3.018 -12.354 -10.815 1.00 87.44 223 THR A O 1
ATOM 1746 N N . ASN A 1 224 ? 5.204 -12.457 -11.219 1.00 85.06 224 ASN A N 1
ATOM 1747 C CA . ASN A 1 224 ? 5.554 -13.226 -10.018 1.00 85.06 224 ASN A CA 1
ATOM 1748 C C . ASN A 1 224 ? 6.645 -12.512 -9.221 1.00 85.06 224 ASN A C 1
ATOM 1750 O O . ASN A 1 224 ? 7.664 -13.118 -8.870 1.00 85.06 224 ASN A O 1
ATOM 1754 N N . VAL A 1 225 ? 6.420 -11.221 -8.988 1.00 86.00 225 VAL A N 1
ATOM 1755 C CA . VAL A 1 225 ? 7.384 -10.325 -8.357 1.00 86.00 225 VAL A CA 1
ATOM 1756 C C . VAL A 1 225 ? 7.216 -10.352 -6.832 1.00 86.00 225 VAL A C 1
ATOM 1758 O O . VAL A 1 225 ? 6.112 -10.585 -6.323 1.00 86.00 225 VAL A O 1
ATOM 1761 N N . GLU A 1 226 ? 8.323 -10.217 -6.103 1.00 85.75 226 GLU A N 1
ATOM 1762 C CA . GLU A 1 226 ? 8.333 -10.033 -4.644 1.00 85.75 226 GLU A CA 1
ATOM 1763 C C . GLU A 1 226 ? 7.758 -8.663 -4.259 1.00 85.75 226 GLU A C 1
ATOM 1765 O O . GLU A 1 226 ? 7.567 -7.826 -5.128 1.00 85.75 226 GLU A O 1
ATOM 1770 N N . LEU A 1 227 ? 7.421 -8.415 -2.994 1.00 87.56 227 LEU A N 1
ATOM 1771 C CA . LEU A 1 227 ? 7.145 -7.039 -2.555 1.00 87.56 227 LEU A CA 1
ATOM 1772 C C . LEU A 1 227 ? 8.464 -6.299 -2.323 1.00 87.56 227 LEU A C 1
ATOM 1774 O O . LEU A 1 227 ? 9.365 -6.906 -1.750 1.00 87.56 227 LEU A O 1
ATOM 1778 N N . PRO A 1 228 ? 8.568 -5.006 -2.680 1.00 87.75 228 PRO A N 1
ATOM 1779 C CA . PRO A 1 228 ? 9.693 -4.188 -2.249 1.00 87.75 228 PRO A CA 1
ATOM 1780 C C . PRO A 1 228 ? 9.697 -4.024 -0.724 1.00 87.75 228 PRO A C 1
ATOM 1782 O O . PRO A 1 228 ? 8.637 -4.036 -0.082 1.00 87.75 228 PRO A O 1
ATOM 1785 N N . VAL A 1 229 ? 10.874 -3.769 -0.146 1.00 89.31 229 VAL A N 1
ATOM 1786 C CA . VAL A 1 229 ? 10.971 -3.328 1.251 1.00 89.31 229 VAL A CA 1
ATOM 1787 C C . VAL A 1 229 ? 10.167 -2.050 1.431 1.00 89.31 229 VAL A C 1
ATOM 1789 O O . VAL A 1 229 ? 10.435 -1.021 0.807 1.00 89.31 229 VAL A O 1
ATOM 1792 N N . THR A 1 230 ? 9.149 -2.145 2.281 1.00 92.25 230 THR A N 1
ATOM 1793 C CA . THR A 1 230 ? 8.125 -1.117 2.439 1.00 92.25 230 THR A CA 1
ATOM 1794 C C . THR A 1 230 ? 7.982 -0.754 3.906 1.00 92.25 230 THR A C 1
ATOM 1796 O O . THR A 1 230 ? 7.928 -1.627 4.771 1.00 92.25 230 THR A O 1
ATOM 1799 N N . ARG A 1 231 ? 7.842 0.540 4.184 1.00 95.12 231 ARG A N 1
ATOM 1800 C CA . ARG A 1 231 ? 7.337 1.041 5.459 1.00 95.12 231 ARG A CA 1
ATOM 1801 C C . ARG A 1 231 ? 6.024 1.770 5.225 1.00 95.12 231 ARG A C 1
ATOM 1803 O O . ARG A 1 231 ? 5.951 2.660 4.382 1.00 95.12 231 ARG A O 1
ATOM 1810 N N . ILE A 1 232 ? 5.006 1.419 5.999 1.00 97.69 232 ILE A N 1
ATOM 1811 C CA . ILE A 1 232 ? 3.687 2.051 5.965 1.00 97.69 232 ILE A CA 1
ATOM 1812 C C . ILE A 1 232 ? 3.467 2.726 7.312 1.00 97.69 232 ILE A C 1
ATOM 1814 O O . ILE A 1 232 ? 3.485 2.065 8.350 1.00 97.69 232 ILE A O 1
ATOM 1818 N N . LYS A 1 233 ? 3.249 4.040 7.311 1.00 97.81 233 LYS A N 1
ATOM 1819 C CA . LYS A 1 233 ? 2.829 4.758 8.515 1.00 97.81 233 LYS A CA 1
ATOM 1820 C C . LYS A 1 233 ? 1.329 4.942 8.518 1.00 97.81 233 LYS A C 1
ATOM 1822 O O . LYS A 1 233 ? 0.709 5.182 7.480 1.00 97.81 233 LYS A O 1
ATOM 1827 N N . TYR A 1 234 ? 0.756 4.850 9.706 1.00 97.56 234 TYR A N 1
ATOM 1828 C CA . TYR A 1 234 ? -0.673 4.993 9.893 1.00 97.56 234 TYR A CA 1
ATOM 1829 C C . TYR A 1 234 ? -0.993 5.663 11.222 1.00 97.56 234 TYR A C 1
ATOM 1831 O O . TYR A 1 234 ? -0.200 5.638 12.164 1.00 97.56 234 TYR A O 1
ATOM 1839 N N . THR A 1 235 ? -2.181 6.245 11.301 1.00 96.19 235 THR A N 1
ATOM 1840 C CA . THR A 1 235 ? -2.820 6.606 12.558 1.00 96.19 235 THR A CA 1
ATOM 1841 C C . THR A 1 235 ? -3.976 5.672 12.839 1.00 96.19 235 THR A C 1
ATOM 1843 O O . THR A 1 235 ? -4.508 5.020 11.942 1.00 96.19 235 THR A O 1
ATOM 1846 N N . TYR A 1 236 ? -4.341 5.568 14.104 1.00 93.00 236 TYR A N 1
ATOM 1847 C CA . TYR A 1 236 ? -5.441 4.737 14.554 1.00 93.00 236 TYR A CA 1
ATOM 1848 C C . TYR A 1 236 ? -5.975 5.277 15.871 1.00 93.00 236 TYR A C 1
ATOM 1850 O O . TYR A 1 236 ? -5.308 6.036 16.570 1.00 93.00 236 TYR A O 1
ATOM 1858 N N . THR A 1 237 ? -7.182 4.876 16.221 1.00 84.00 237 THR A N 1
ATOM 1859 C CA . THR A 1 237 ? -7.607 4.854 17.616 1.00 84.00 237 THR A CA 1
ATOM 1860 C C . THR A 1 237 ? -7.432 3.425 18.097 1.00 84.00 237 THR A C 1
ATOM 1862 O O . THR A 1 237 ? -7.678 2.491 17.327 1.00 84.00 237 THR A O 1
ATOM 1865 N N . GLU A 1 238 ? -6.999 3.221 19.338 1.00 74.81 238 GLU A N 1
ATOM 1866 C CA . GLU A 1 238 ? -7.067 1.874 19.914 1.00 74.81 238 GLU A CA 1
ATOM 1867 C C . GLU A 1 238 ? -8.486 1.345 19.749 1.00 74.81 238 GLU A C 1
ATOM 1869 O O . GLU A 1 238 ? -9.452 2.117 19.810 1.00 74.81 238 GLU A O 1
ATOM 1874 N N . GLY A 1 239 ? -8.616 0.037 19.544 1.00 55.78 239 GLY A N 1
ATOM 1875 C CA . GLY A 1 239 ? -9.863 -0.642 19.856 1.00 55.78 239 GLY A CA 1
ATOM 1876 C C . GLY A 1 239 ? -10.062 -0.627 21.362 1.00 55.78 239 GLY A C 1
ATOM 1877 O O . GLY A 1 239 ? -10.006 -1.666 22.000 1.00 55.78 239 GLY A O 1
ATOM 1878 N N . GLY A 1 240 ? -10.268 0.559 21.932 1.00 49.00 240 GLY A N 1
ATOM 1879 C CA . GLY A 1 240 ? -11.067 0.659 23.131 1.00 49.00 240 GLY A CA 1
ATOM 1880 C C . GLY A 1 240 ? -12.455 0.189 22.735 1.00 49.00 240 GLY A C 1
ATOM 1881 O O . GLY A 1 240 ? -12.986 0.605 21.695 1.00 49.00 240 GLY A O 1
ATOM 1882 N N . THR A 1 241 ? -13.023 -0.704 23.536 1.00 45.91 241 THR A N 1
ATOM 1883 C CA . THR A 1 241 ? -14.471 -0.846 23.618 1.00 45.91 241 THR A CA 1
ATOM 1884 C C . THR A 1 241 ? -15.030 0.577 23.582 1.00 45.91 241 THR A C 1
ATOM 1886 O O . THR A 1 241 ? -14.621 1.462 24.336 1.00 45.91 241 THR A O 1
ATOM 1889 N N . THR A 1 242 ? -15.869 0.885 22.591 1.00 53.69 242 THR A N 1
ATOM 1890 C CA . THR A 1 242 ? -16.693 2.092 22.723 1.00 53.69 242 THR A CA 1
ATOM 1891 C C . THR A 1 242 ? -17.386 1.903 24.060 1.00 53.69 242 THR A C 1
ATOM 1893 O O . THR A 1 242 ? -17.989 0.835 24.159 1.00 53.69 242 THR A O 1
ATOM 1896 N N . PRO A 1 243 ? -17.253 2.804 25.058 1.00 63.53 243 PRO A N 1
ATOM 1897 C CA . PRO A 1 243 ? -17.637 2.481 26.423 1.00 63.53 243 PRO A CA 1
ATOM 1898 C C . PRO A 1 243 ? -19.008 1.820 26.435 1.00 63.53 243 PRO A C 1
ATOM 1900 O O . PRO A 1 243 ? -20.015 2.443 26.077 1.00 63.53 243 PRO A O 1
ATOM 1903 N N . MET A 1 244 ? -19.019 0.512 26.679 1.00 81.25 244 MET A N 1
ATOM 1904 C CA . MET A 1 244 ? -20.223 -0.285 26.581 1.00 81.25 244 MET A CA 1
ATOM 1905 C C . MET A 1 244 ? -20.746 -0.326 27.997 1.00 81.25 244 MET A C 1
ATOM 1907 O O . MET A 1 244 ? -20.212 -1.027 28.845 1.00 81.25 244 MET A O 1
ATOM 1911 N N . ARG A 1 245 ? -21.756 0.506 28.267 1.00 90.00 245 ARG A N 1
ATOM 1912 C CA . ARG A 1 245 ? -22.427 0.562 29.569 1.00 90.00 245 ARG A CA 1
ATOM 1913 C C . ARG A 1 245 ? -22.695 -0.872 30.041 1.00 90.00 245 ARG A C 1
ATOM 1915 O O . ARG A 1 245 ? -23.400 -1.603 29.348 1.00 90.00 245 ARG A O 1
ATOM 1922 N N . GLY A 1 246 ? -22.104 -1.256 31.170 1.00 91.75 246 GLY A N 1
ATOM 1923 C CA . GLY A 1 246 ? -22.220 -2.594 31.749 1.00 91.75 246 GLY A CA 1
ATOM 1924 C C . GLY A 1 246 ? -21.177 -3.642 31.376 1.00 91.75 246 GLY A C 1
ATOM 1925 O O . GLY A 1 246 ? -21.210 -4.685 32.011 1.00 91.75 246 GLY A O 1
ATOM 1926 N N . ASP A 1 247 ? -20.286 -3.398 30.416 1.00 93.00 247 ASP A N 1
ATOM 1927 C CA . ASP A 1 247 ? -19.158 -4.284 30.068 1.00 93.00 247 ASP A CA 1
ATOM 1928 C C . ASP A 1 247 ? -17.986 -3.993 31.019 1.00 93.00 247 ASP A C 1
ATOM 1930 O O . ASP A 1 247 ? -17.026 -3.287 30.712 1.00 93.00 247 ASP A O 1
ATOM 1934 N N . VAL A 1 248 ? -18.149 -4.411 32.268 1.00 93.94 248 VAL A N 1
ATOM 1935 C CA . VAL A 1 248 ? -17.277 -4.065 33.394 1.00 93.94 248 VAL A CA 1
ATOM 1936 C C . VAL A 1 248 ? -15.899 -4.714 33.244 1.00 93.94 248 VAL A C 1
ATOM 1938 O O . VAL A 1 248 ? -14.924 -4.166 33.761 1.00 93.94 248 VAL A O 1
ATOM 1941 N N . ASN A 1 249 ? -15.810 -5.863 32.568 1.00 91.00 249 ASN A N 1
ATOM 1942 C CA . ASN A 1 249 ? -14.567 -6.610 32.362 1.00 91.00 249 ASN A CA 1
ATOM 1943 C C . ASN A 1 249 ? -13.904 -6.385 30.979 1.00 91.00 249 ASN A C 1
ATOM 1945 O O . ASN A 1 249 ? -12.859 -6.989 30.725 1.00 91.00 249 ASN A O 1
ATOM 1949 N N . ASP A 1 250 ? -14.468 -5.518 30.125 1.00 86.38 250 ASP A N 1
ATOM 1950 C CA . ASP A 1 250 ? -14.003 -5.217 28.759 1.00 86.38 250 ASP A CA 1
ATOM 1951 C C . ASP A 1 250 ? -13.942 -6.444 27.820 1.00 86.38 250 ASP A C 1
ATOM 1953 O O . ASP A 1 250 ? -13.119 -6.507 26.898 1.00 86.38 250 ASP A O 1
ATOM 1957 N N . ASP A 1 251 ? -14.815 -7.438 28.018 1.00 83.25 251 ASP A N 1
ATOM 1958 C CA . ASP A 1 251 ? -14.880 -8.637 27.173 1.00 83.25 251 ASP A CA 1
ATOM 1959 C C . ASP A 1 251 ? -15.820 -8.503 25.959 1.00 83.25 251 ASP A C 1
ATOM 1961 O O . ASP A 1 251 ? -15.943 -9.433 25.152 1.00 83.25 251 ASP A O 1
ATOM 1965 N N . SER A 1 252 ? -16.390 -7.308 25.754 1.00 83.81 252 SER A N 1
ATOM 1966 C CA . SER A 1 252 ? -17.338 -6.972 24.682 1.00 83.81 252 SER A CA 1
ATOM 1967 C C . SER A 1 252 ? -18.707 -7.649 24.800 1.00 83.81 252 SER A C 1
ATOM 1969 O O . SER A 1 252 ? -19.484 -7.635 23.834 1.00 83.81 252 SER A O 1
ATOM 1971 N N . LEU A 1 253 ? -19.028 -8.230 25.956 1.00 84.94 253 LEU A N 1
ATOM 1972 C CA . LEU A 1 253 ? -20.350 -8.720 26.323 1.00 84.94 253 LEU A CA 1
ATOM 1973 C C . LEU A 1 253 ? -20.828 -7.987 27.586 1.00 84.94 253 LEU A C 1
ATOM 1975 O O . LEU A 1 253 ? -20.053 -7.411 28.329 1.00 84.94 253 LEU A O 1
ATOM 1979 N N . VAL A 1 254 ? -22.146 -7.962 27.798 1.00 92.06 254 VAL A N 1
ATOM 1980 C CA . VAL A 1 254 ? -22.732 -7.485 29.060 1.00 92.06 254 VAL A CA 1
ATOM 1981 C C . VAL A 1 254 ? -23.493 -8.650 29.663 1.00 92.06 254 VAL A C 1
ATOM 1983 O O . VAL A 1 254 ? -24.596 -8.980 29.209 1.00 92.06 254 VAL A O 1
ATOM 1986 N N . ASP A 1 255 ? -22.888 -9.308 30.645 1.00 94.81 255 ASP A N 1
ATOM 1987 C CA . ASP A 1 255 ? -23.413 -10.508 31.279 1.00 94.81 255 ASP A CA 1
ATOM 1988 C C . ASP A 1 255 ? -23.214 -10.547 32.812 1.00 94.81 255 ASP A C 1
ATOM 1990 O O . ASP A 1 255 ? -22.971 -9.547 33.486 1.00 94.81 255 ASP A O 1
ATOM 1994 N N . ILE A 1 256 ? -23.458 -11.709 33.425 1.00 96.00 256 ILE A N 1
ATOM 1995 C CA . ILE A 1 256 ? -23.400 -11.870 34.886 1.00 96.00 256 ILE A CA 1
ATOM 1996 C C . ILE A 1 256 ? -21.974 -11.751 35.450 1.00 96.00 256 ILE A C 1
ATOM 1998 O O . ILE A 1 256 ? -21.797 -11.491 36.646 1.00 96.00 256 ILE A O 1
ATOM 2002 N N . SER A 1 257 ? -20.961 -11.958 34.612 1.00 94.56 257 SER A N 1
ATOM 2003 C CA . SER A 1 257 ? -19.547 -11.817 34.951 1.00 94.56 257 SER A CA 1
ATOM 2004 C C . SER A 1 257 ? -19.231 -10.360 35.274 1.00 94.56 257 SER A C 1
ATOM 2006 O O . SER A 1 257 ? -18.577 -10.105 36.286 1.00 94.56 257 SER A O 1
ATOM 2008 N N . ASP A 1 258 ? -19.808 -9.420 34.522 1.00 96.38 258 ASP A N 1
ATOM 2009 C CA . ASP A 1 258 ? -19.693 -7.981 34.767 1.00 96.38 258 ASP A CA 1
ATOM 2010 C C . ASP A 1 258 ? -20.288 -7.575 36.108 1.00 96.38 258 ASP A C 1
ATOM 2012 O O . ASP A 1 258 ? -19.642 -6.914 36.922 1.00 96.38 258 ASP A O 1
ATOM 2016 N N . ALA A 1 259 ? -21.509 -8.040 36.390 1.00 96.88 259 ALA A N 1
ATOM 2017 C CA . ALA A 1 259 ? -22.166 -7.775 37.666 1.00 96.88 259 ALA A CA 1
ATOM 2018 C C . ALA A 1 259 ? -21.365 -8.352 38.842 1.00 96.88 259 ALA A C 1
ATOM 2020 O O . ALA A 1 259 ? -21.253 -7.725 39.895 1.00 96.88 259 ALA A O 1
ATOM 2021 N N . THR A 1 260 ? -20.777 -9.537 38.663 1.00 96.75 260 THR A N 1
ATOM 2022 C CA . THR A 1 260 ? -19.934 -10.174 39.682 1.00 96.75 260 THR A CA 1
ATOM 2023 C C . THR A 1 260 ? -18.659 -9.368 39.927 1.00 96.75 260 THR A C 1
ATOM 2025 O O . THR A 1 260 ? -18.298 -9.134 41.083 1.00 96.75 260 THR A O 1
ATOM 2028 N N . LEU A 1 261 ? -17.992 -8.923 38.860 1.00 96.81 261 LEU A N 1
ATOM 2029 C CA . LEU A 1 261 ? -16.776 -8.123 38.947 1.00 96.81 261 LEU A CA 1
ATOM 2030 C C . LEU A 1 261 ? -17.046 -6.761 39.597 1.00 96.81 261 LEU A C 1
ATOM 2032 O O . LEU A 1 261 ? -16.333 -6.383 40.526 1.00 96.81 261 LEU A O 1
ATOM 2036 N N . LEU A 1 262 ? -18.129 -6.087 39.202 1.00 97.06 262 LEU A N 1
ATOM 2037 C CA . LEU A 1 262 ? -18.553 -4.816 39.786 1.00 97.06 262 LEU A CA 1
ATOM 2038 C C . LEU A 1 262 ? -18.837 -4.950 41.285 1.00 97.06 262 LEU A C 1
ATOM 2040 O O . LEU A 1 262 ? -18.344 -4.161 42.086 1.00 97.06 262 LEU A O 1
ATOM 2044 N N . ILE A 1 263 ? -19.574 -5.984 41.700 1.00 97.06 263 ILE A N 1
ATOM 2045 C CA . ILE A 1 263 ? -19.847 -6.235 43.123 1.00 97.06 263 ILE A CA 1
ATOM 2046 C C . ILE A 1 263 ? -18.547 -6.499 43.894 1.00 97.06 263 ILE A C 1
ATOM 2048 O O . ILE A 1 263 ? -18.377 -5.985 45.001 1.00 97.06 263 ILE A O 1
ATOM 2052 N N . ASN A 1 264 ? -17.614 -7.267 43.327 1.00 96.19 264 ASN A N 1
ATOM 2053 C CA . ASN A 1 264 ? -16.325 -7.525 43.968 1.00 96.19 264 ASN A CA 1
ATOM 2054 C C . ASN A 1 264 ? -15.507 -6.241 44.133 1.00 96.19 264 ASN A C 1
ATOM 2056 O O . ASN A 1 264 ? -14.964 -6.014 45.218 1.00 96.19 264 ASN A O 1
ATOM 2060 N N . TYR A 1 265 ? -15.467 -5.384 43.112 1.00 96.12 265 TYR A N 1
ATOM 2061 C CA . TYR A 1 265 ? -14.850 -4.061 43.188 1.00 96.12 265 TYR A CA 1
ATOM 2062 C C . TYR A 1 265 ? -15.487 -3.213 44.295 1.00 96.12 265 TYR A C 1
ATOM 2064 O O . TYR A 1 265 ? -14.779 -2.703 45.159 1.00 96.12 265 TYR A O 1
ATOM 2072 N N . LEU A 1 266 ? -16.820 -3.139 44.359 1.00 96.00 266 LEU A N 1
ATOM 2073 C CA . LEU A 1 266 ? -17.530 -2.353 45.376 1.00 96.00 266 LEU A CA 1
ATOM 2074 C C . LEU A 1 266 ? -17.278 -2.850 46.810 1.00 96.00 266 LEU A C 1
ATOM 2076 O O . LEU A 1 266 ? -17.276 -2.057 47.752 1.00 96.00 266 LEU A O 1
ATOM 2080 N N . LEU A 1 267 ? -17.070 -4.158 46.996 1.00 94.94 267 LEU A N 1
ATOM 2081 C CA . LEU A 1 267 ? -16.822 -4.758 48.310 1.00 94.94 267 LEU A CA 1
ATOM 2082 C C . LEU A 1 267 ? -15.353 -4.696 48.746 1.00 94.94 267 LEU A C 1
ATOM 2084 O O . LEU A 1 267 ? -15.078 -4.600 49.943 1.00 94.94 267 LEU A O 1
ATOM 2088 N N . SER A 1 268 ? -14.417 -4.804 47.802 1.00 95.31 268 SER A N 1
ATOM 2089 C CA . SER A 1 268 ? -12.979 -4.913 48.089 1.00 95.31 268 SER A CA 1
ATOM 2090 C C . SER A 1 268 ? -12.201 -3.617 47.851 1.00 95.31 268 SER A C 1
ATOM 2092 O O . SER A 1 268 ? -11.167 -3.405 48.484 1.00 95.31 268 SER A O 1
ATOM 2094 N N . GLY A 1 269 ? -12.695 -2.753 46.963 1.00 91.31 269 GLY A N 1
ATOM 2095 C CA . GLY A 1 269 ? -11.970 -1.614 46.406 1.00 91.31 269 GLY A CA 1
ATOM 2096 C C . GLY A 1 269 ? -10.883 -1.996 45.394 1.00 91.31 269 GLY A C 1
ATOM 2097 O O . GLY A 1 269 ? -10.124 -1.118 44.986 1.00 91.31 269 GLY A O 1
ATOM 2098 N N . ASP A 1 270 ? -10.768 -3.274 45.019 1.00 90.62 270 ASP A N 1
ATOM 2099 C CA . ASP A 1 270 ? -9.769 -3.754 44.064 1.00 90.62 270 ASP A CA 1
ATOM 2100 C C . ASP A 1 270 ? -10.220 -3.484 42.628 1.00 90.62 270 ASP A C 1
ATOM 2102 O O . ASP A 1 270 ? -11.236 -4.013 42.179 1.00 90.62 270 ASP A O 1
ATOM 2106 N N . ALA A 1 271 ? -9.467 -2.632 41.934 1.00 88.88 271 ALA A N 1
ATOM 2107 C CA . ALA A 1 271 ? -9.742 -2.213 40.566 1.00 88.88 271 ALA A CA 1
ATOM 2108 C C . ALA A 1 271 ? -9.007 -3.065 39.516 1.00 88.88 271 ALA A C 1
ATOM 2110 O O . ALA A 1 271 ? -8.928 -2.667 38.355 1.00 88.88 271 ALA A O 1
ATOM 2111 N N . ASP A 1 272 ? -8.420 -4.203 39.894 1.00 87.56 272 ASP A N 1
ATOM 2112 C CA . ASP A 1 272 ? -7.805 -5.093 38.912 1.00 87.56 272 ASP A CA 1
ATOM 2113 C C . ASP A 1 272 ? -8.861 -5.666 37.951 1.00 87.56 272 ASP A C 1
ATOM 2115 O O . ASP A 1 272 ? -9.879 -6.221 38.367 1.00 87.56 272 ASP A O 1
ATOM 2119 N N . GLY A 1 273 ? -8.625 -5.495 36.650 1.00 82.81 273 GLY A N 1
ATOM 2120 C CA . GLY A 1 273 ? -9.515 -5.967 35.588 1.00 82.81 273 GLY A CA 1
ATOM 2121 C C . GLY A 1 273 ? -10.840 -5.214 35.423 1.00 82.81 273 GLY A C 1
ATOM 2122 O O . GLY A 1 273 ? -11.646 -5.661 34.616 1.00 82.81 273 GLY A O 1
ATOM 2123 N N . ILE A 1 274 ? -11.081 -4.105 36.142 1.00 90.06 274 ILE A N 1
ATOM 2124 C CA . ILE A 1 274 ? -12.314 -3.314 35.991 1.00 90.06 274 ILE A CA 1
ATOM 2125 C C . ILE A 1 274 ? -12.149 -2.151 35.007 1.00 90.06 274 ILE A C 1
ATOM 2127 O O . ILE A 1 274 ? -11.221 -1.345 35.123 1.00 90.06 274 ILE A O 1
ATOM 2131 N N . ASN A 1 275 ? -13.112 -1.992 34.102 1.00 89.38 275 ASN A N 1
ATOM 2132 C CA . ASN A 1 275 ? -13.306 -0.762 33.346 1.00 89.38 275 ASN A CA 1
ATOM 2133 C C . ASN A 1 275 ? -14.285 0.162 34.091 1.00 89.38 275 ASN A C 1
ATOM 2135 O O . ASN A 1 275 ? -15.498 -0.050 34.093 1.00 89.38 275 ASN A O 1
ATOM 2139 N N . LEU A 1 276 ? -13.755 1.212 34.729 1.00 89.00 276 LEU A N 1
ATOM 2140 C CA . LEU A 1 276 ? -14.557 2.165 35.511 1.00 89.00 276 LEU A CA 1
ATOM 2141 C C . LEU A 1 276 ? -15.493 3.030 34.654 1.00 89.00 276 LEU A C 1
ATOM 2143 O O . LEU A 1 276 ? -16.512 3.494 35.166 1.00 89.00 276 LEU A O 1
ATOM 2147 N N . ASP A 1 277 ? -15.179 3.231 33.374 1.00 85.75 277 ASP A N 1
ATOM 2148 C CA . ASP A 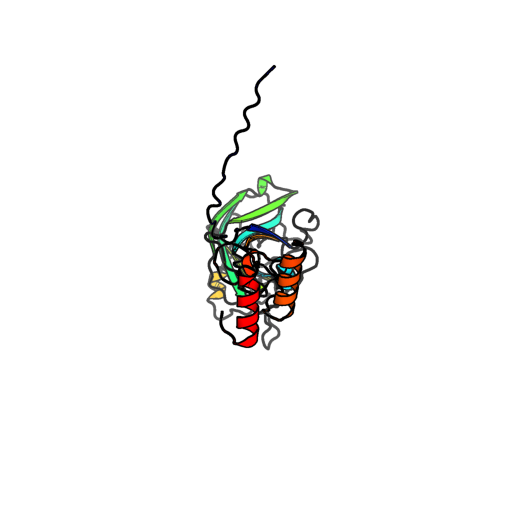1 277 ? -16.038 3.991 32.464 1.00 85.75 277 ASP A CA 1
ATOM 2149 C C . ASP A 1 277 ? -17.287 3.174 32.094 1.00 85.75 277 ASP A C 1
ATOM 2151 O O . ASP A 1 277 ? -18.394 3.714 32.073 1.00 85.75 277 ASP A O 1
ATOM 2155 N N . ASN A 1 278 ? -17.131 1.863 31.881 1.00 89.69 278 ASN A N 1
ATOM 2156 C CA . ASN A 1 278 ? -18.243 0.943 31.614 1.00 89.69 278 ASN A CA 1
ATOM 2157 C C . ASN A 1 278 ? -19.032 0.589 32.882 1.00 89.69 278 ASN A C 1
ATOM 2159 O O . ASN A 1 278 ? -20.234 0.322 32.808 1.00 89.69 278 ASN A O 1
ATOM 2163 N N . ALA A 1 279 ? -18.365 0.604 34.041 1.00 93.19 279 ALA A N 1
ATOM 2164 C CA . ALA A 1 279 ? -18.951 0.279 35.335 1.00 93.19 279 ALA A CA 1
ATOM 2165 C C . ALA A 1 279 ? -19.906 1.347 35.882 1.00 93.19 279 ALA A C 1
ATOM 2167 O O . ALA A 1 279 ? -20.744 0.999 36.708 1.00 93.19 279 ALA A O 1
ATOM 2168 N N . ASN A 1 280 ? -19.831 2.601 35.420 1.00 92.50 280 ASN A N 1
ATOM 2169 C CA . ASN A 1 280 ? -20.800 3.659 35.737 1.00 92.50 280 ASN A CA 1
ATOM 2170 C C . ASN A 1 280 ? -22.095 3.441 34.931 1.00 92.50 280 ASN A C 1
ATOM 2172 O O . ASN A 1 280 ? -22.380 4.088 33.918 1.00 92.50 280 ASN A O 1
ATOM 2176 N N . CYS A 1 281 ? -22.840 2.427 35.350 1.00 91.56 281 CYS A N 1
ATOM 2177 C CA . CYS A 1 281 ? -24.050 1.944 34.729 1.00 91.56 281 CYS A CA 1
ATOM 2178 C C . CYS A 1 281 ? -25.271 2.827 34.971 1.00 91.56 281 CYS A C 1
ATOM 2180 O O . CYS A 1 281 ? -26.276 2.538 34.336 1.00 91.56 281 CYS A O 1
ATOM 2182 N N . ASP A 1 282 ? -25.270 3.849 35.825 1.00 91.19 282 ASP A N 1
ATOM 2183 C CA . ASP A 1 282 ? -26.402 4.783 35.980 1.00 91.19 282 ASP A CA 1
ATOM 2184 C C . ASP A 1 282 ? -26.138 6.198 35.428 1.00 91.19 282 ASP A C 1
ATOM 2186 O O . ASP A 1 282 ? -27.088 6.944 35.175 1.00 91.19 282 ASP A O 1
ATOM 2190 N N . LEU A 1 283 ? -24.875 6.501 35.104 1.00 88.38 283 LEU A N 1
ATOM 2191 C CA . LEU A 1 283 ? -24.387 7.763 34.544 1.00 88.38 283 LEU A CA 1
ATOM 2192 C C . LEU A 1 283 ? -24.448 8.962 35.510 1.00 88.38 283 LEU A C 1
ATOM 2194 O O . LEU A 1 283 ? -24.408 10.109 35.053 1.00 88.38 283 LEU A O 1
ATOM 2198 N N . GLU A 1 284 ? -24.488 8.745 36.829 1.00 87.62 284 GLU A N 1
ATOM 2199 C CA . GLU A 1 284 ? -24.546 9.825 37.832 1.00 87.62 284 GLU A CA 1
ATOM 2200 C C . GLU A 1 284 ? -23.166 10.367 38.260 1.00 87.62 284 GLU A C 1
ATOM 2202 O O . GLU A 1 284 ? -23.070 11.349 39.002 1.00 87.62 284 GLU A O 1
ATOM 2207 N N . GLY A 1 285 ? -22.083 9.822 37.697 1.00 70.75 285 GLY A N 1
ATOM 2208 C CA . GLY A 1 285 ? -20.746 10.434 37.725 1.00 70.75 285 GLY A CA 1
ATOM 2209 C C . GLY A 1 285 ? -19.719 9.751 38.631 1.00 70.75 285 GLY A C 1
ATOM 2210 O O . GLY A 1 285 ? -18.620 10.286 38.792 1.00 70.75 285 GLY A O 1
ATOM 2211 N N . GLY A 1 286 ? -20.041 8.578 39.184 1.00 88.19 286 GLY A N 1
ATOM 2212 C CA . GLY A 1 286 ? -19.124 7.701 39.917 1.00 88.19 286 GLY A CA 1
ATOM 2213 C C . GLY A 1 286 ? -19.589 6.245 39.863 1.00 88.19 286 GLY A C 1
ATOM 2214 O O . GLY A 1 286 ? -20.701 6.001 39.425 1.00 88.19 286 GLY A O 1
ATOM 2215 N N . VAL A 1 287 ? -18.727 5.308 40.279 1.00 93.44 287 VAL A N 1
ATOM 2216 C CA . VAL A 1 287 ? -19.067 3.878 40.365 1.00 93.44 287 VAL A CA 1
ATOM 2217 C C . VAL A 1 287 ? -19.443 3.531 41.805 1.00 93.44 287 VAL A C 1
ATOM 2219 O O . VAL A 1 287 ? -18.581 3.550 42.691 1.00 93.44 287 VAL A O 1
ATOM 2222 N N . ASP A 1 288 ? -20.710 3.219 42.049 1.00 95.25 288 ASP A N 1
ATOM 2223 C CA . ASP A 1 288 ? -21.243 2.801 43.339 1.00 95.25 288 ASP A CA 1
ATOM 2224 C C . ASP A 1 288 ? -22.316 1.687 43.235 1.00 95.25 288 ASP A C 1
ATOM 2226 O O . ASP A 1 288 ? -22.394 0.926 42.270 1.00 95.25 288 ASP A O 1
ATOM 2230 N N . ILE A 1 289 ? -23.086 1.473 44.304 1.00 95.62 289 ILE A N 1
ATOM 2231 C CA . ILE A 1 289 ? -24.075 0.391 44.383 1.00 95.62 289 ILE A CA 1
ATOM 2232 C C . ILE A 1 289 ? -25.287 0.611 43.463 1.00 95.62 289 ILE A C 1
ATOM 2234 O O . ILE A 1 289 ? -25.972 -0.358 43.105 1.00 95.62 289 ILE A O 1
ATOM 2238 N N . SER A 1 290 ? -25.584 1.857 43.090 1.00 95.12 290 SER A N 1
ATOM 2239 C CA . SER A 1 290 ? -26.632 2.166 42.118 1.00 95.12 290 SER A CA 1
ATOM 2240 C C . SER A 1 290 ? -26.283 1.611 40.738 1.00 95.12 290 SER A C 1
ATOM 2242 O O . SER A 1 290 ? -27.162 1.040 40.089 1.00 95.12 290 SER A O 1
ATOM 2244 N N . ASP A 1 291 ? -25.007 1.618 40.351 1.00 96.94 291 ASP A N 1
ATOM 2245 C CA . ASP A 1 291 ? -24.540 1.025 39.098 1.00 96.94 291 ASP A CA 1
ATOM 2246 C C . ASP A 1 291 ? -24.738 -0.485 39.056 1.00 96.94 291 ASP A C 1
ATOM 2248 O O . ASP A 1 291 ? -25.266 -1.023 38.082 1.00 96.94 291 ASP A O 1
ATOM 2252 N N . ALA A 1 292 ? -24.399 -1.182 40.144 1.00 96.25 292 ALA A N 1
ATOM 2253 C CA . ALA A 1 292 ? -24.658 -2.617 40.252 1.00 96.25 292 ALA A CA 1
ATOM 2254 C C . ALA A 1 292 ? -26.161 -2.920 40.144 1.00 96.25 292 ALA A C 1
ATOM 2256 O O . ALA A 1 292 ? -26.563 -3.915 39.539 1.00 96.25 292 ALA A O 1
ATOM 2257 N N . THR A 1 293 ? -27.005 -2.042 40.690 1.00 95.88 293 THR A N 1
ATOM 2258 C CA . THR A 1 293 ? -28.463 -2.164 40.584 1.00 95.88 293 THR A CA 1
ATOM 2259 C C . THR A 1 293 ? -28.938 -1.953 39.143 1.00 95.88 293 THR A C 1
ATOM 2261 O O . THR A 1 293 ? -29.752 -2.739 38.653 1.00 95.88 293 THR A O 1
ATOM 2264 N N . ALA A 1 294 ? -28.420 -0.935 38.450 1.00 95.94 294 ALA A N 1
ATOM 2265 C CA . ALA A 1 294 ? -28.733 -0.655 37.050 1.00 95.94 294 ALA A CA 1
ATOM 2266 C C . ALA A 1 294 ? -28.304 -1.812 36.133 1.00 95.94 294 ALA A C 1
ATOM 2268 O O . ALA A 1 294 ? -29.101 -2.283 35.321 1.00 95.94 294 ALA A O 1
ATOM 2269 N N . LEU A 1 295 ? -27.096 -2.345 36.332 1.00 97.00 295 LEU A N 1
ATOM 2270 C CA . LEU A 1 295 ? -26.579 -3.492 35.589 1.00 97.00 295 LEU A CA 1
ATOM 2271 C C . LEU A 1 295 ? -27.427 -4.748 35.805 1.00 97.00 295 LEU A C 1
ATOM 2273 O O . LEU A 1 295 ? -27.834 -5.395 34.843 1.00 97.00 295 LEU A O 1
ATOM 2277 N N . ILE A 1 296 ? -27.783 -5.072 37.050 1.00 96.75 296 ILE A N 1
ATOM 2278 C CA . ILE A 1 296 ? -28.654 -6.222 37.340 1.00 96.75 296 ILE A CA 1
ATOM 2279 C C . ILE A 1 296 ? -30.038 -6.042 36.698 1.00 96.75 296 ILE A C 1
ATOM 2281 O O . ILE A 1 296 ? -30.587 -6.993 36.137 1.00 96.75 296 ILE A O 1
ATOM 2285 N N . ASN A 1 297 ? -30.609 -4.835 36.738 1.00 95.19 297 ASN A N 1
ATOM 2286 C CA . ASN A 1 297 ? -31.889 -4.554 36.088 1.00 95.19 297 ASN A CA 1
ATOM 2287 C C . ASN A 1 297 ? -31.813 -4.731 34.571 1.00 95.19 297 ASN A C 1
ATOM 2289 O O . ASN A 1 297 ? -32.735 -5.312 33.993 1.00 95.19 297 ASN A O 1
ATOM 2293 N N . TYR A 1 298 ? -30.719 -4.293 33.947 1.00 95.12 298 TYR A N 1
ATOM 2294 C CA . TYR A 1 298 ? -30.466 -4.516 32.531 1.00 95.12 298 TYR A CA 1
ATOM 2295 C C . TYR A 1 298 ? -30.362 -6.011 32.204 1.00 95.12 298 TYR A C 1
ATOM 2297 O O . TYR A 1 298 ? -31.052 -6.483 31.303 1.00 95.12 298 TYR A O 1
ATOM 2305 N N . LEU A 1 299 ? -29.600 -6.786 32.978 1.00 94.62 299 LEU A N 1
ATOM 2306 C CA . LEU A 1 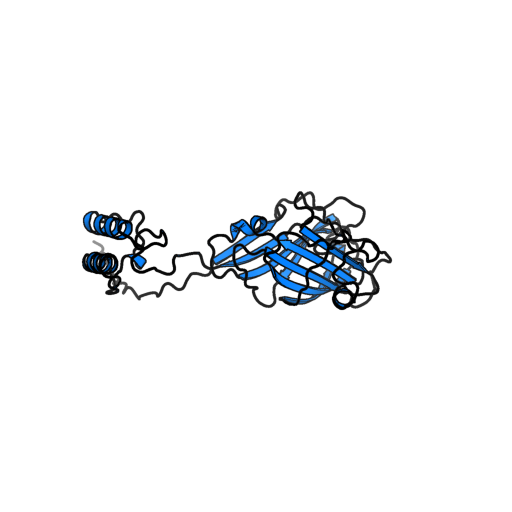299 ? -29.450 -8.230 32.762 1.00 94.62 299 LEU A CA 1
ATOM 2307 C C . LEU A 1 299 ? -30.770 -9.004 32.911 1.00 94.62 299 LEU A C 1
ATOM 2309 O O . LEU A 1 299 ? -30.984 -10.007 32.231 1.00 94.62 299 LEU A O 1
ATOM 2313 N N . LEU A 1 300 ? -31.663 -8.551 33.794 1.00 93.19 300 LEU A N 1
ATOM 2314 C CA . LEU A 1 300 ? -32.947 -9.211 34.043 1.00 93.19 300 LEU A CA 1
ATOM 2315 C C . LEU A 1 300 ? -34.061 -8.760 33.091 1.00 93.19 300 LEU A C 1
ATOM 2317 O O . LEU A 1 300 ? -34.912 -9.571 32.724 1.00 93.19 300 LEU A O 1
ATOM 2321 N N . ASN A 1 301 ? -34.082 -7.478 32.717 1.00 94.00 301 ASN A N 1
ATOM 2322 C CA . ASN A 1 301 ? -35.220 -6.854 32.033 1.00 94.00 301 ASN A CA 1
ATOM 2323 C C . ASN A 1 301 ? -34.880 -6.293 30.641 1.00 94.00 301 ASN A C 1
ATOM 2325 O O . ASN A 1 301 ? -35.788 -5.899 29.911 1.00 94.00 301 ASN A O 1
ATOM 2329 N N . GLY A 1 302 ? -33.600 -6.247 30.262 1.00 86.38 302 GLY A N 1
ATOM 2330 C CA . GLY A 1 302 ? -33.119 -5.678 28.999 1.00 86.38 302 GLY A CA 1
ATOM 2331 C C . GLY A 1 302 ? -33.166 -4.148 28.935 1.00 86.38 302 GLY A C 1
ATOM 2332 O O . GLY A 1 302 ? -33.070 -3.579 27.848 1.00 86.38 302 GLY A O 1
ATOM 2333 N N . THR A 1 303 ? -33.354 -3.471 30.071 1.00 81.81 303 THR A N 1
ATOM 2334 C CA . THR A 1 303 ? -33.479 -2.009 30.161 1.00 81.81 303 THR A CA 1
ATOM 2335 C C . THR A 1 303 ? -32.621 -1.460 31.291 1.00 81.81 303 THR A C 1
ATOM 2337 O O . THR A 1 303 ? -32.673 -1.997 32.398 1.00 81.81 303 THR A O 1
ATOM 2340 N N . TRP A 1 304 ? -31.891 -0.385 30.996 1.00 85.06 304 TRP A N 1
ATOM 2341 C CA . TRP A 1 304 ? -31.125 0.405 31.958 1.00 85.06 304 TRP A CA 1
ATOM 2342 C C . TRP A 1 304 ? -32.004 1.262 32.867 1.00 85.06 304 TRP A C 1
ATOM 2344 O O . TRP A 1 304 ? -33.027 1.782 32.361 1.00 85.06 304 TRP A O 1
#

pLDDT: mean 84.14, std 17.51, range [22.67, 98.62]

Sequence (304 aa):
MKRLTLFIAVVAALSMCAQAQVQSGVIEIGDFENASDLYNGSYFDMAPTNFYLAHTGVQMLYTPDLLADLNGKQNVKITDMRFKFYSETFEEITRIIKVYLQETDATEFAVNENGVKQFFNFDGLAMEGNYGFNLLNCYGEDVEVYFPLASAFSLTPGKSLLVTIVFDAQDNDNCTSGSDYAPFYTSGIRGKAMTYTDNWYSFLDYAQSSDFPNATATLGCGTNVELPVTRIKYTYTEGGTTPMRGDVNDDSLVDISDATLLINYLLSGDADGINLDNANCDLEGGVDISDATALINYLLNGTW

Solvent-accessible surface area (backbone atoms only — not comparable to full-atom values): 16944 Å² total; per-residue (Å²): 139,84,86,82,83,83,83,81,79,82,76,78,82,72,84,70,77,82,67,78,62,78,43,76,51,74,47,69,38,56,51,58,90,75,58,78,60,56,66,83,77,96,73,73,41,35,47,83,38,47,70,44,38,26,10,13,19,26,39,37,52,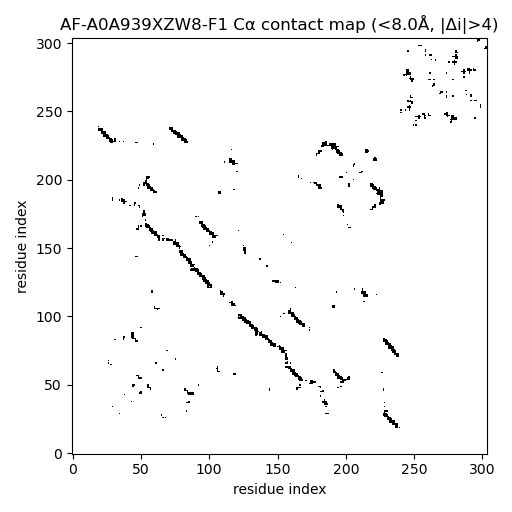46,28,34,83,80,46,50,88,39,61,70,47,31,79,31,24,42,42,34,41,33,25,50,24,44,28,71,44,82,45,77,46,61,30,40,37,38,36,29,49,44,80,38,88,59,78,63,69,52,61,49,100,86,72,40,40,31,59,79,89,85,80,44,73,36,34,74,49,80,46,79,42,68,34,45,85,38,52,82,33,79,4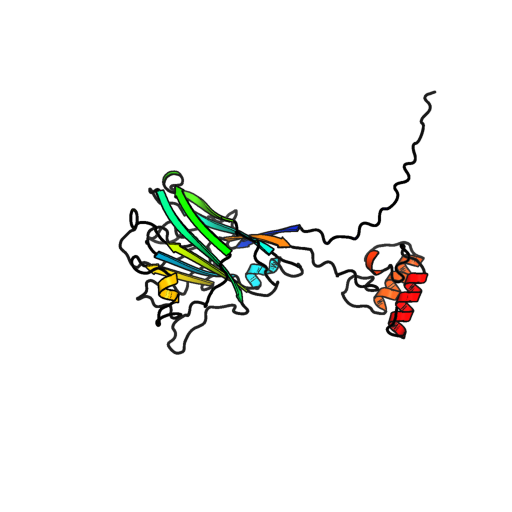4,73,46,78,45,71,39,77,53,65,43,80,52,63,63,77,42,14,43,38,40,37,42,36,39,35,41,88,58,65,75,85,41,57,94,68,63,68,42,46,65,40,38,24,75,88,47,67,47,34,16,36,24,36,23,27,71,86,53,42,51,68,58,45,66,72,38,90,65,46,50,56,51,38,69,94,62,10,26,28,73,70,17,20,39,56,25,27,38,40,33,30,35,26,24,70,55,59,73,71,76,42,72,31,21,17,60,71,77,86,53,72,54,71,65,21,54,52,50,50,52,48,26,74,75,69,70,54,64,80,72,55,36,67,75,9,37,29,34,70,70,85,81,62,74,54,72,64,15,52,51,26,42,52,42,23,76,75,70,77,45,115

Foldseek 3Di:
DDDDDDDDDPDDPDPDPPDQDKDKDKQWDLPQVPFPFFDDDDQFDAPVHRQQAQAKKKKFKCALVSVVVCPQFAFKWWFKKKFKGAFADQDKGKWWKWKFKDWDQDPAFDADPVRFTFDDDTDRTFDTDIDIDNSNVQHRHMDMDMDGTPDTHTDDRRIMMIMMMMTHGPDSVSHDDDLAGGAGGRPDAKRRMKMFGHRPAHPVNVCVDPCHGGADVVRSMDGTHGRTGMMIMIMTRGSDPPLAQQPQQSPNDREVVSLVVLVCCQVPVDCVRTDFSNQCNVPPPGHYPVSSVSSVCCRVPVHD

Radius of gyration: 27.26 Å; Cα contacts (8 Å, |Δi|>4): 669; chains: 1; bounding box: 62×48×89 Å

Secondary structure (DSSP, 8-state):
---------------------EEEEEEEES-TTT------SS----SSS-SSSSEEEEEEEE-GGGGGGGTTEEEEEEEEEEEEEEE---SEEEEEEEEEEEEES-SS--B-TTS-BBPPP---EEEEEEEEEEGGGGTTEEEEEEEEEEEEEE--TTSEEEEEEEEEESS-TTPPP---------TT-EEEEEEEEESSS-HHHHHTSSSTTB--GGGT-EEEEEPPPEEEEEEEEE------TT-TTSSS--SHHHHHHHHHHHHH---TT--HHHH--S-SSS-SHHHHHHHHHHHHHS--

Mean predicted aligned error: 12.87 Å